Protein AF-A0A0B1SWL2-F1 (afdb_monomer_lite)

Foldseek 3Di:
DDVVVVVVVVVVVVPPPAAAEEEEQEQDDLQSLLVSQVVQQVSVVSVHRYAYEYEYLDPVRLVRNNHDRHDRYHYHYADPVSVVVVVCVCVLVVCLLVDDPDPVNQVVVLVSLQVSLVSSLCSQVPPPVNLVVLLVVQGQEYEYALSHCSSVVSCVSSVHPYYHYDYSFPDDPVSCVVVVHDPDPPDPDDDDPVLPPLLPPDPLVPPPCQEEEEQQTPVVLVVLVSSLHAYEHEHRDDCSVVNQVVCVVVVRYDYDYSVCVVPPVSVVVRVCCSVVPVPVPPDDDPPDD

Organism: Oesophagostomum dentatum (NCBI:txid61180)

InterPro domains:
  IPR002213 UDP-glucuronosyl/UDP-glucosyltransferase [PF00201] (29-166)
  IPR002213 UDP-glucuronosyl/UDP-glucosyltransferase [PF00201] (203-278)
  IPR002213 UDP-glucuronosyl/UDP-glucosyltransferase [cd03784] (19-282)
  IPR050271 UDP-glycosyltransferase [PTHR48043] (29-192)

pLDDT: mean 73.14, std 17.56, range [29.17, 98.38]

Radius of gyration: 22.85 Å; chains: 1; bounding box: 73×39×63 Å

Secondary structure (DSSP, 8-state):
--HHHHHHHHHHHH-----EEEEE--B-SHHHHHHHHHHHHHHHHTT-EEEEEEEBS-GGGTT----SS--EEEEEPPPTTHHHHHHHHHHHHHHHTTS---HHHHHHHHHHHHHHHHHHHHHHHT-HHHHHHHHHTT-SEEEEETT-THHHHHHHHHT-SEEEEE-SSS--HHHHTTTTPPPTTS-----GGGHHHHTTT-GGGSTT---EEE---HHHHHHHHHHT--EEE---STTHHHHHHHHHHTTSEEE--TTGGG-HHHHHHHHHHHHHS-TT---------

Sequence (289 aa):
MNGYSLLLVLVSLVLCNGYKFLVYSPIFGYSHTKFMGTLADALTEAGHDVTVLMPVVDIEEEHKTGLKLTKNIIKIPANPRILEFLKNRKNVLGKMWTMKPGPVGLVEIVKTMSDAFTSQCEVVINDDELMKRLREEKFDVGIAETFSVCGFGIFEVAKIPSSMAAFSGVHMDAISVAIVEPTYPSYDKIPEIFHLHLKKISALADPRVTAFITHGGLGSITELAYAGKPAVLIPLFGDQSRNGLMLARHGGAIVLSKHDLLDPAKLKHSLEEIFTDDRKERKDTTATF

Structure (mmCIF, N/CA/C/O backbone):
data_AF-A0A0B1SWL2-F1
#
_entry.id   AF-A0A0B1SWL2-F1
#
loop_
_atom_site.group_PDB
_atom_site.id
_atom_site.type_symbol
_atom_site.label_atom_id
_atom_site.label_alt_id
_atom_site.label_comp_id
_atom_site.label_asym_id
_atom_site.label_entity_id
_atom_site.label_seq_id
_atom_site.pdbx_PDB_ins_code
_atom_site.Cartn_x
_atom_site.Cartn_y
_atom_site.Cartn_z
_atom_site.occupancy
_atom_site.B_iso_or_equiv
_atom_site.auth_seq_id
_atom_site.auth_comp_id
_atom_site.auth_asym_id
_atom_site.auth_atom_id
_atom_site.pdbx_PDB_model_num
ATOM 1 N N . MET A 1 1 ? -52.345 0.022 2.417 1.00 54.31 1 MET A N 1
ATOM 2 C CA . MET A 1 1 ? -51.004 -0.414 2.866 1.00 54.31 1 MET A CA 1
ATOM 3 C C . MET A 1 1 ? -51.124 -0.856 4.312 1.00 54.31 1 MET A C 1
ATOM 5 O O . MET A 1 1 ? -51.432 -0.026 5.156 1.00 54.31 1 MET A O 1
ATOM 9 N N . ASN A 1 2 ? -50.996 -2.155 4.583 1.00 58.88 2 ASN A N 1
ATOM 10 C CA . ASN A 1 2 ? -51.184 -2.705 5.928 1.00 58.88 2 ASN A CA 1
ATOM 11 C C . ASN A 1 2 ? -50.009 -2.304 6.832 1.00 58.88 2 ASN A C 1
ATOM 13 O O . ASN A 1 2 ? -48.860 -2.349 6.393 1.00 58.88 2 ASN A O 1
ATOM 17 N N . GLY A 1 3 ? -50.285 -1.941 8.089 1.00 66.50 3 GLY A N 1
ATOM 18 C CA . GLY A 1 3 ? -49.277 -1.460 9.050 1.00 66.50 3 GLY A CA 1
ATOM 19 C C . GLY A 1 3 ? -48.092 -2.413 9.263 1.00 66.50 3 GLY A C 1
A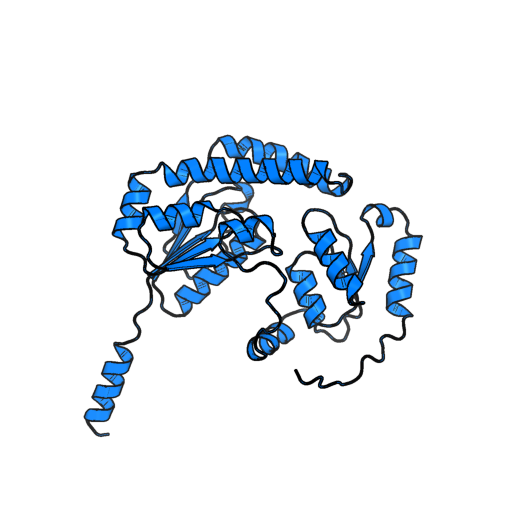TOM 20 O O . GLY A 1 3 ? -46.982 -1.960 9.517 1.00 66.50 3 GLY A O 1
ATOM 21 N N . TYR A 1 4 ? -48.290 -3.717 9.044 1.00 67.06 4 TYR A N 1
ATOM 22 C CA . TYR A 1 4 ? -47.227 -4.727 9.069 1.00 67.06 4 TYR A CA 1
ATOM 23 C C . TYR A 1 4 ? -46.181 -4.552 7.958 1.00 67.06 4 TYR A C 1
ATOM 25 O O . TYR A 1 4 ? -45.000 -4.779 8.202 1.00 67.06 4 TYR A O 1
ATOM 33 N N . SER A 1 5 ? -46.573 -4.092 6.763 1.00 66.75 5 SER A N 1
ATOM 34 C CA . SER A 1 5 ? -45.621 -3.794 5.682 1.00 66.75 5 SER A CA 1
ATOM 35 C C . SER A 1 5 ? -44.795 -2.543 5.975 1.00 66.75 5 SER A C 1
ATOM 37 O O . SER A 1 5 ? -43.627 -2.498 5.613 1.00 66.75 5 SER A O 1
ATOM 39 N N . LEU A 1 6 ? -45.368 -1.545 6.659 1.00 65.44 6 LEU A N 1
ATOM 40 C CA . LEU A 1 6 ? -44.631 -0.342 7.057 1.00 65.44 6 LEU A CA 1
ATOM 41 C C . LEU A 1 6 ? -43.628 -0.652 8.182 1.00 65.44 6 LEU A C 1
ATOM 43 O O . LEU A 1 6 ? -42.502 -0.165 8.152 1.00 65.44 6 LEU A O 1
ATOM 47 N N . LEU A 1 7 ? -44.014 -1.515 9.129 1.00 65.81 7 LEU A N 1
ATOM 48 C CA . LEU A 1 7 ? -43.152 -1.975 10.219 1.00 65.81 7 LEU A CA 1
ATOM 49 C C . LEU A 1 7 ? -41.990 -2.843 9.708 1.00 65.81 7 LEU A C 1
ATOM 51 O O . LEU A 1 7 ? -40.863 -2.648 10.142 1.00 65.81 7 LEU A O 1
ATOM 55 N N . LEU A 1 8 ? -42.231 -3.746 8.750 1.00 62.03 8 LEU A N 1
ATOM 56 C CA . LEU A 1 8 ? -41.174 -4.544 8.109 1.00 62.03 8 LEU A CA 1
ATOM 57 C C . LEU A 1 8 ? -40.173 -3.674 7.337 1.00 62.03 8 LEU A C 1
ATOM 59 O O . LEU A 1 8 ? -38.973 -3.911 7.435 1.00 62.03 8 LEU A O 1
ATOM 63 N N . VAL A 1 9 ? -40.645 -2.640 6.632 1.00 63.16 9 VAL A N 1
ATOM 64 C CA . VAL A 1 9 ? -39.774 -1.680 5.932 1.00 63.16 9 VAL A CA 1
ATOM 65 C C . VAL A 1 9 ? -38.948 -0.854 6.927 1.00 63.16 9 VAL A C 1
ATOM 67 O O . VAL A 1 9 ? -37.739 -0.718 6.752 1.00 63.16 9 VAL A O 1
ATOM 70 N N . LEU A 1 10 ? -39.556 -0.378 8.018 1.00 60.06 10 LEU A N 1
ATOM 71 C CA . LEU A 1 10 ? -38.851 0.332 9.093 1.00 60.06 10 LEU A CA 1
ATOM 72 C C . LEU A 1 10 ? -37.826 -0.558 9.816 1.00 60.06 10 LEU A C 1
ATOM 74 O O . LEU A 1 10 ? -36.726 -0.098 10.090 1.00 60.06 10 LEU A O 1
ATOM 78 N N . VAL A 1 11 ? -38.132 -1.835 10.063 1.00 59.97 11 VAL A N 1
ATOM 79 C CA . VAL A 1 11 ? -37.188 -2.799 10.660 1.00 59.97 11 VAL A CA 1
ATOM 80 C C . VAL A 1 11 ? -36.048 -3.137 9.692 1.00 59.97 11 VAL A C 1
ATOM 82 O O . VAL A 1 11 ? -34.904 -3.240 10.123 1.00 59.97 11 VAL A O 1
ATOM 85 N N . SER A 1 12 ? -36.312 -3.231 8.384 1.00 56.88 12 SER A N 1
ATOM 86 C CA . SER A 1 12 ? -35.254 -3.429 7.380 1.00 56.88 12 SER A CA 1
ATOM 87 C C . SER A 1 12 ? -34.335 -2.212 7.212 1.00 56.88 12 SER A C 1
ATOM 89 O O . SER A 1 12 ? -33.146 -2.387 6.972 1.00 56.88 12 SER A O 1
ATOM 91 N N . LEU A 1 13 ? -34.847 -0.992 7.417 1.00 54.47 13 LEU A N 1
ATOM 92 C CA . LEU A 1 13 ? -34.045 0.239 7.429 1.00 54.47 13 LEU A CA 1
ATOM 93 C C . LEU A 1 13 ? -33.156 0.358 8.681 1.00 54.47 13 LEU A C 1
ATOM 95 O O . LEU A 1 13 ? -32.150 1.058 8.646 1.00 54.47 13 LEU A O 1
ATOM 99 N N . VAL A 1 14 ? -33.497 -0.340 9.769 1.00 54.09 14 VAL A N 1
ATOM 100 C CA . VAL A 1 14 ? -32.732 -0.357 11.031 1.00 54.09 14 VAL A CA 1
ATOM 101 C C . VAL A 1 14 ? -31.607 -1.411 11.022 1.00 54.09 14 VAL A C 1
ATOM 103 O O . VAL A 1 14 ? -30.726 -1.370 11.874 1.00 54.09 14 VAL A O 1
ATOM 106 N N . LEU A 1 15 ? -31.576 -2.328 10.045 1.00 50.69 15 LEU A N 1
ATOM 107 C CA . LEU A 1 15 ? -30.601 -3.432 9.981 1.00 50.69 15 LEU A CA 1
ATOM 108 C C . LEU A 1 15 ? -29.380 -3.185 9.075 1.00 50.69 15 LEU A C 1
ATOM 110 O O . LEU A 1 15 ? -28.567 -4.094 8.907 1.00 50.69 15 LEU A O 1
ATOM 114 N N . CYS A 1 16 ? -29.181 -1.978 8.538 1.00 54.66 16 CYS A N 1
ATOM 115 C CA . CYS A 1 16 ? -27.909 -1.616 7.900 1.00 54.66 16 CYS A CA 1
ATOM 116 C C . CYS A 1 16 ? -26.839 -1.333 8.972 1.00 54.66 16 CYS A C 1
ATOM 118 O O . CYS A 1 16 ? -26.448 -0.191 9.193 1.00 54.66 16 CYS A O 1
ATOM 120 N N . ASN A 1 17 ? -26.380 -2.373 9.673 1.00 65.88 17 ASN A N 1
ATOM 121 C CA . ASN A 1 17 ? -25.216 -2.268 10.550 1.00 65.88 17 ASN A CA 1
ATOM 122 C C . ASN A 1 17 ? -23.957 -2.220 9.675 1.00 65.88 17 ASN A C 1
ATOM 124 O O . ASN A 1 17 ? -23.510 -3.241 9.150 1.00 65.88 17 ASN A O 1
ATOM 128 N N . GLY A 1 18 ? -23.408 -1.023 9.482 1.00 75.50 18 GLY A N 1
ATOM 129 C CA . GLY A 1 18 ? -22.105 -0.860 8.855 1.00 75.50 18 GLY A CA 1
ATOM 130 C C . GLY A 1 18 ? -21.014 -1.372 9.794 1.00 75.50 18 GLY A C 1
ATOM 131 O O . GLY A 1 18 ? -20.867 -0.855 10.895 1.00 75.50 18 GLY A O 1
ATOM 132 N N . TYR A 1 19 ? -20.245 -2.375 9.361 1.00 88.00 19 TYR A N 1
ATOM 133 C CA . TYR A 1 19 ? -19.012 -2.773 10.048 1.00 88.00 19 TYR A CA 1
ATOM 134 C C . TYR A 1 19 ? -18.050 -1.595 10.230 1.00 88.00 19 TYR A C 1
ATOM 136 O O . TYR A 1 19 ? -17.970 -0.709 9.372 1.00 88.00 19 TYR A O 1
ATOM 144 N N . LYS A 1 20 ? -17.283 -1.635 11.319 1.00 94.75 20 LYS A N 1
ATOM 145 C CA . LYS A 1 20 ? -16.224 -0.681 11.625 1.00 94.75 20 LYS A CA 1
ATOM 146 C C . LYS A 1 20 ? -14.864 -1.218 11.176 1.00 94.75 20 LYS A C 1
ATOM 148 O O . LYS A 1 20 ? -14.347 -2.181 11.745 1.00 94.75 20 LYS A O 1
ATOM 153 N N . PHE A 1 21 ? -14.273 -0.594 10.163 1.00 92.94 21 PHE A N 1
ATOM 154 C CA . PHE A 1 21 ? -13.018 -1.012 9.543 1.00 92.94 21 PHE A CA 1
ATOM 155 C C . PHE A 1 21 ? -11.818 -0.187 10.007 1.00 92.94 21 PHE A C 1
ATOM 157 O O . PHE A 1 21 ? -11.875 1.044 10.055 1.00 92.94 21 PHE A O 1
ATOM 164 N N . LEU A 1 22 ? -10.692 -0.868 10.227 1.00 97.56 22 LEU A N 1
ATOM 165 C CA . LEU A 1 22 ? -9.367 -0.254 10.274 1.00 97.56 22 LEU A CA 1
ATOM 166 C C . LEU A 1 22 ? -8.575 -0.648 9.024 1.00 97.56 22 LEU A C 1
ATOM 168 O O . LEU A 1 22 ? -8.178 -1.801 8.868 1.00 97.56 22 LEU A O 1
ATOM 172 N N . VAL A 1 23 ? -8.304 0.312 8.145 1.00 96.12 23 VAL A N 1
ATOM 173 C CA . VAL A 1 23 ? -7.487 0.105 6.943 1.00 96.12 23 VAL A CA 1
ATOM 174 C C . VAL A 1 23 ? -6.060 0.580 7.213 1.00 96.12 23 VAL A C 1
ATOM 176 O O . VAL A 1 23 ? -5.820 1.769 7.405 1.00 96.12 23 VAL A O 1
ATOM 179 N N . TYR A 1 24 ? -5.095 -0.335 7.214 1.00 95.62 24 TYR A N 1
ATOM 180 C CA . TYR A 1 24 ? -3.671 -0.023 7.297 1.00 95.62 24 TYR A CA 1
ATOM 181 C C . TYR A 1 24 ? -3.096 0.168 5.888 1.00 95.62 24 TYR A C 1
ATOM 183 O O . TYR A 1 24 ? -2.965 -0.785 5.118 1.00 95.62 24 TYR A O 1
ATOM 191 N N . SER A 1 25 ? -2.749 1.413 5.558 1.00 94.81 25 SER A N 1
ATOM 192 C CA . SER A 1 25 ? -2.279 1.825 4.232 1.00 94.81 25 SER A CA 1
ATOM 193 C C . SER A 1 25 ? -1.047 2.725 4.355 1.00 94.81 25 SER A C 1
ATOM 195 O O . SER A 1 25 ? -1.185 3.953 4.370 1.00 94.81 25 SER A O 1
ATOM 197 N N . PRO A 1 26 ? 0.168 2.155 4.425 1.00 93.31 26 PRO A N 1
ATOM 198 C CA . PRO A 1 26 ? 1.393 2.943 4.390 1.00 93.31 26 PRO A CA 1
ATOM 199 C C . PRO A 1 26 ? 1.450 3.810 3.128 1.00 93.31 26 PRO A C 1
ATOM 201 O O . PRO A 1 26 ? 1.073 3.368 2.044 1.00 93.31 26 PRO A O 1
ATOM 204 N N . ILE A 1 27 ? 1.940 5.042 3.254 1.00 91.94 27 ILE A N 1
ATOM 205 C CA . ILE A 1 27 ? 2.126 5.938 2.110 1.00 91.94 27 ILE A CA 1
ATOM 206 C C . ILE A 1 27 ? 3.483 5.629 1.486 1.00 91.94 27 ILE A C 1
ATOM 208 O O . ILE A 1 27 ? 4.515 6.082 1.982 1.00 91.94 27 ILE A O 1
ATOM 212 N N . PHE A 1 28 ? 3.472 4.839 0.414 1.00 86.62 28 PHE A N 1
ATOM 213 C CA . PHE A 1 28 ? 4.633 4.538 -0.422 1.00 86.62 28 PHE A CA 1
ATOM 214 C C . PHE A 1 28 ? 4.171 4.282 -1.853 1.00 86.62 28 PHE A C 1
ATOM 216 O O . PHE A 1 28 ? 3.378 3.383 -2.111 1.00 86.62 28 PHE A O 1
ATOM 223 N N . GLY A 1 29 ? 4.665 5.070 -2.806 1.00 81.69 29 GLY A N 1
ATOM 224 C CA . GLY A 1 29 ? 4.241 4.941 -4.198 1.00 81.69 29 GLY A CA 1
ATOM 225 C C . GLY A 1 29 ? 2.762 5.299 -4.417 1.00 81.69 29 GLY A C 1
ATOM 226 O O . GLY A 1 29 ? 1.836 4.806 -3.767 1.00 81.69 29 GLY A O 1
ATOM 227 N N . TYR A 1 30 ? 2.518 6.156 -5.403 1.00 79.81 30 TYR A N 1
ATOM 228 C CA . TYR A 1 30 ? 1.168 6.635 -5.681 1.00 79.81 30 TYR A CA 1
ATOM 229 C C . TYR A 1 30 ? 0.161 5.508 -5.968 1.00 79.81 30 TYR A C 1
ATOM 231 O O . TYR A 1 30 ? -0.986 5.580 -5.537 1.00 79.81 30 TYR A O 1
ATOM 239 N N . SER A 1 31 ? 0.575 4.458 -6.684 1.00 78.81 31 SER A N 1
ATOM 240 C CA . SER A 1 31 ? -0.301 3.350 -7.085 1.00 78.81 31 SER A CA 1
ATOM 241 C C . SER A 1 31 ? -0.835 2.545 -5.899 1.00 78.81 31 SER A C 1
ATOM 243 O O . SER A 1 31 ? -2.039 2.306 -5.841 1.00 78.81 31 SER A O 1
ATOM 245 N N . HIS A 1 32 ? 0.029 2.174 -4.950 1.00 83.94 32 HIS A N 1
ATOM 246 C CA . HIS A 1 32 ? -0.343 1.390 -3.765 1.00 83.94 32 HIS A CA 1
ATOM 247 C C . HIS A 1 32 ? -1.275 2.197 -2.861 1.00 83.94 32 HIS A C 1
ATOM 249 O O . HIS A 1 32 ? -2.370 1.757 -2.509 1.00 83.94 32 HIS A O 1
ATOM 255 N N . THR A 1 33 ? -0.888 3.448 -2.597 1.00 85.56 33 THR A N 1
ATOM 256 C CA . THR A 1 33 ? -1.676 4.367 -1.769 1.00 85.56 33 THR A CA 1
ATOM 257 C C . THR A 1 33 ? -3.042 4.658 -2.408 1.00 85.56 33 THR A C 1
ATOM 259 O O . THR A 1 33 ? -4.063 4.676 -1.726 1.00 85.56 33 THR A O 1
ATOM 262 N N . LYS A 1 34 ? -3.107 4.806 -3.739 1.00 84.56 34 LYS A N 1
ATOM 263 C CA . LYS A 1 34 ? -4.369 4.977 -4.475 1.00 84.56 34 LYS A CA 1
ATOM 264 C C . LYS A 1 34 ? -5.257 3.735 -4.433 1.00 84.56 34 LYS A C 1
ATOM 266 O O . LYS A 1 34 ? -6.471 3.889 -4.315 1.00 84.56 34 LYS A O 1
ATOM 271 N N . PHE A 1 35 ? -4.686 2.537 -4.553 1.00 83.62 35 PHE A N 1
ATOM 272 C CA . PHE A 1 35 ? -5.434 1.282 -4.473 1.00 83.62 35 PHE A CA 1
ATOM 273 C C . PHE A 1 35 ? -6.127 1.151 -3.114 1.00 83.62 35 PHE A C 1
ATOM 275 O O . PHE A 1 35 ? -7.353 1.049 -3.058 1.00 83.62 35 PHE A O 1
ATOM 282 N N . MET A 1 36 ? -5.360 1.272 -2.030 1.00 90.31 36 MET A N 1
ATOM 283 C CA . MET A 1 36 ? -5.890 1.189 -0.669 1.00 90.31 36 MET A CA 1
ATOM 284 C C . MET A 1 36 ? -6.860 2.332 -0.354 1.00 90.31 36 MET A C 1
ATOM 286 O O . MET A 1 36 ? -7.893 2.106 0.274 1.00 90.31 36 MET A O 1
ATOM 290 N N . GLY A 1 37 ? -6.581 3.544 -0.843 1.00 83.94 37 GLY A N 1
ATOM 291 C CA . GLY A 1 37 ? -7.489 4.679 -0.698 1.00 83.94 37 GLY A CA 1
ATOM 292 C C . GLY A 1 37 ? -8.832 4.468 -1.405 1.00 83.94 37 GLY A C 1
ATOM 293 O O . GLY A 1 37 ? -9.884 4.737 -0.835 1.00 83.94 37 GLY A O 1
ATOM 294 N N . THR A 1 38 ? -8.815 3.912 -2.619 1.00 81.38 38 THR A N 1
ATOM 295 C CA . THR A 1 38 ? -10.043 3.588 -3.367 1.00 81.38 38 THR A CA 1
ATOM 296 C C . THR A 1 38 ? -10.839 2.480 -2.674 1.00 81.38 38 THR A C 1
ATOM 298 O O . THR A 1 38 ? -12.063 2.553 -2.617 1.00 81.38 38 THR A O 1
ATOM 301 N N . LEU A 1 39 ? -10.154 1.479 -2.109 1.00 83.94 39 LEU A N 1
ATOM 302 C CA . LEU A 1 39 ? -10.775 0.416 -1.317 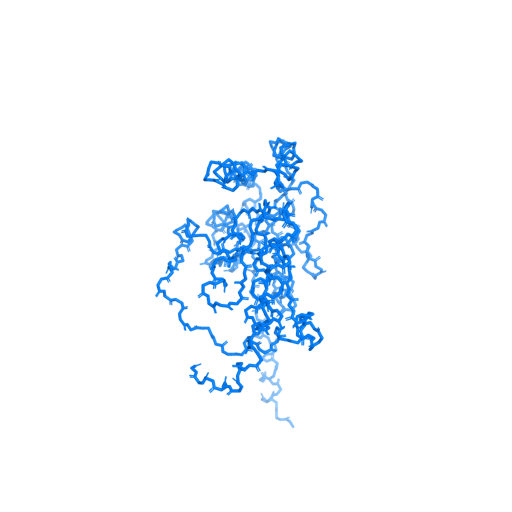1.00 83.94 39 LEU A CA 1
ATOM 303 C C . LEU A 1 39 ? -11.483 0.982 -0.078 1.00 83.94 39 LEU A C 1
ATOM 305 O O . LEU A 1 39 ? -12.645 0.664 0.162 1.00 83.94 39 LEU A O 1
ATOM 309 N N . ALA A 1 40 ? -10.811 1.848 0.683 1.00 87.12 40 ALA A N 1
ATOM 310 C CA . ALA A 1 40 ? -11.392 2.485 1.864 1.00 87.12 40 ALA A CA 1
ATOM 311 C C . ALA A 1 40 ? -12.598 3.377 1.513 1.00 87.12 40 ALA A C 1
ATOM 313 O O . ALA A 1 40 ? -13.614 3.357 2.210 1.00 87.12 40 ALA A O 1
ATOM 314 N N . ASP A 1 41 ? -12.519 4.116 0.404 1.00 81.56 41 ASP A N 1
ATOM 315 C CA . ASP A 1 41 ? -13.628 4.939 -0.077 1.00 81.56 41 ASP A CA 1
ATOM 316 C C . ASP A 1 41 ? -14.835 4.109 -0.512 1.00 81.56 41 ASP A C 1
ATOM 318 O O . ASP A 1 41 ? -15.956 4.505 -0.211 1.00 81.56 41 ASP A O 1
ATOM 322 N N . ALA A 1 42 ? -14.628 2.959 -1.158 1.00 77.56 42 ALA A N 1
ATOM 323 C CA . ALA A 1 42 ? -15.717 2.061 -1.535 1.00 77.56 42 ALA A CA 1
ATOM 324 C C . ALA A 1 42 ? -16.453 1.504 -0.302 1.00 77.56 42 ALA A C 1
ATOM 326 O O . ALA A 1 42 ? -17.679 1.418 -0.298 1.00 77.56 42 ALA A O 1
ATOM 327 N N . LEU A 1 43 ? -15.721 1.176 0.770 1.00 74.62 43 LEU A N 1
ATOM 328 C CA . LEU A 1 43 ? -16.321 0.767 2.046 1.00 74.62 43 LEU A CA 1
ATOM 329 C C . LEU A 1 43 ? -17.107 1.915 2.694 1.00 74.62 43 LEU A C 1
ATOM 331 O O . LEU A 1 43 ? -18.230 1.711 3.154 1.00 74.62 43 LEU A O 1
ATOM 335 N N . THR A 1 44 ? -16.550 3.127 2.683 1.00 84.12 44 THR A N 1
ATOM 336 C CA . THR A 1 44 ? -17.236 4.330 3.180 1.00 84.12 44 THR A CA 1
ATOM 337 C C . THR A 1 44 ? -18.516 4.610 2.387 1.00 84.12 44 THR A C 1
ATOM 339 O O . THR A 1 44 ? -19.561 4.880 2.973 1.00 84.12 44 THR A O 1
ATOM 342 N N . GLU A 1 45 ? -18.465 4.519 1.055 1.00 83.44 45 GLU A N 1
ATOM 343 C CA . GLU A 1 45 ? -19.616 4.706 0.162 1.00 83.44 45 GLU A CA 1
ATOM 344 C C . GLU A 1 45 ? -20.713 3.660 0.406 1.00 83.44 45 GLU A C 1
ATOM 346 O O . GLU A 1 45 ? -21.898 3.983 0.344 1.00 83.44 45 GLU A O 1
ATOM 351 N N . ALA A 1 46 ? -20.331 2.431 0.765 1.00 78.38 46 ALA A N 1
ATOM 352 C CA . ALA A 1 46 ? -21.251 1.365 1.156 1.00 78.38 46 ALA A CA 1
ATOM 353 C C . ALA A 1 46 ? -21.888 1.558 2.552 1.00 78.38 46 ALA A C 1
ATOM 355 O O . ALA A 1 46 ? -22.733 0.756 2.949 1.00 78.38 46 ALA A O 1
ATOM 356 N N . GLY A 1 47 ? -21.523 2.614 3.290 1.00 82.50 47 GLY A N 1
ATOM 357 C CA . GLY A 1 47 ? -22.101 2.951 4.595 1.00 82.50 47 GLY A CA 1
ATOM 358 C C . GLY A 1 47 ? -21.370 2.351 5.800 1.00 82.50 47 GLY A C 1
ATOM 359 O O . GLY A 1 47 ? -21.937 2.308 6.891 1.00 82.50 47 GLY A O 1
ATOM 360 N N . HIS A 1 48 ? -20.132 1.883 5.627 1.00 87.69 48 HIS A N 1
ATOM 361 C CA . HIS A 1 48 ? -19.291 1.401 6.724 1.00 87.69 48 HIS A CA 1
ATOM 362 C C . HIS A 1 48 ? -18.561 2.544 7.449 1.00 87.69 48 HIS A C 1
ATOM 364 O O . HIS A 1 48 ? -18.249 3.573 6.847 1.00 87.69 48 HIS A O 1
ATOM 370 N N . ASP A 1 49 ? -18.242 2.351 8.733 1.00 94.94 49 ASP A N 1
ATOM 371 C CA . ASP A 1 49 ? -17.376 3.271 9.483 1.00 94.94 49 ASP A CA 1
ATOM 372 C C . ASP A 1 49 ? -15.915 2.890 9.233 1.00 94.94 49 ASP A C 1
ATOM 374 O O . ASP A 1 49 ? -15.447 1.849 9.686 1.00 94.94 49 ASP A O 1
ATOM 378 N N . VAL A 1 50 ? -15.193 3.702 8.464 1.00 95.31 50 VAL A N 1
ATOM 379 C CA . VAL A 1 50 ? -13.841 3.374 8.001 1.00 95.31 50 VAL A CA 1
ATOM 380 C C . VAL A 1 50 ? -12.837 4.361 8.574 1.00 95.31 50 VAL A C 1
ATOM 382 O O . VAL A 1 50 ? -12.923 5.563 8.326 1.00 95.31 50 VAL A O 1
ATOM 385 N N . THR A 1 51 ? -11.835 3.846 9.287 1.00 98.38 51 THR A N 1
ATOM 386 C CA . THR A 1 51 ? -10.643 4.596 9.703 1.00 98.38 51 THR A CA 1
ATOM 387 C C . THR A 1 51 ? -9.423 4.107 8.932 1.00 98.38 51 THR A C 1
ATOM 389 O O . THR A 1 51 ? -9.178 2.905 8.855 1.00 98.38 51 THR A O 1
ATOM 392 N N . VAL A 1 52 ? -8.623 5.026 8.385 1.00 98.19 52 VAL A N 1
ATOM 393 C CA . VAL A 1 52 ? -7.405 4.691 7.630 1.00 98.19 52 VAL A CA 1
ATOM 394 C C . VAL A 1 52 ? -6.163 5.124 8.406 1.00 98.19 52 VAL A C 1
ATOM 396 O O . VAL A 1 52 ? -5.945 6.315 8.629 1.00 98.19 52 VAL A O 1
ATOM 399 N N . LEU A 1 53 ? -5.331 4.159 8.797 1.00 97.88 53 LEU A N 1
ATOM 400 C CA . LEU A 1 53 ? -4.029 4.375 9.425 1.00 97.88 53 LEU A CA 1
ATOM 401 C C . LEU A 1 53 ? -2.941 4.424 8.347 1.00 97.88 53 LEU A C 1
ATOM 403 O O . LEU A 1 53 ? -2.672 3.431 7.669 1.00 97.88 53 LEU A O 1
ATOM 407 N N . MET A 1 54 ? -2.316 5.590 8.196 1.00 97.19 54 MET A N 1
ATOM 408 C CA . MET A 1 54 ? -1.409 5.917 7.098 1.00 97.19 54 MET A CA 1
ATOM 409 C C . MET A 1 54 ? -0.028 6.352 7.602 1.00 97.19 54 MET A C 1
ATOM 411 O O . MET A 1 54 ? 0.235 7.551 7.740 1.00 97.19 54 MET A O 1
ATOM 415 N N . PRO A 1 55 ? 0.881 5.408 7.885 1.00 95.75 55 PRO A N 1
ATOM 416 C CA . PRO A 1 55 ? 2.268 5.751 8.159 1.00 95.75 55 PRO A CA 1
ATOM 417 C C . PRO A 1 55 ? 3.005 6.207 6.896 1.00 95.75 55 PRO A C 1
ATOM 419 O O . PRO A 1 55 ? 2.949 5.543 5.861 1.00 95.75 55 PRO A O 1
ATOM 422 N N . VAL A 1 56 ? 3.714 7.333 6.979 1.00 94.00 56 VAL A N 1
ATOM 423 C CA . VAL A 1 56 ? 4.470 7.896 5.853 1.00 94.00 56 VAL A CA 1
ATOM 424 C C . VAL A 1 56 ? 5.792 7.147 5.685 1.00 94.00 56 VAL A C 1
ATOM 426 O O . VAL A 1 56 ? 6.689 7.265 6.513 1.00 94.00 56 VAL A O 1
ATOM 429 N N . VAL A 1 57 ? 5.919 6.391 4.595 1.00 90.19 57 VAL A N 1
ATOM 430 C CA . VAL A 1 57 ? 7.165 5.704 4.198 1.00 90.19 57 VAL A CA 1
ATOM 431 C C . VAL A 1 57 ? 7.864 6.446 3.053 1.00 90.19 57 VAL A C 1
ATOM 433 O O . VAL A 1 57 ? 9.065 6.311 2.838 1.00 90.19 57 VAL A O 1
ATOM 436 N N . ASP A 1 58 ? 7.125 7.284 2.335 1.00 87.12 58 ASP A N 1
ATOM 437 C CA . ASP A 1 58 ? 7.619 8.120 1.256 1.00 87.12 58 ASP A CA 1
ATOM 438 C C . ASP A 1 58 ? 7.124 9.559 1.424 1.00 87.12 58 ASP A C 1
ATOM 440 O O . ASP A 1 58 ? 5.951 9.863 1.203 1.00 87.12 58 ASP A O 1
ATOM 444 N N . ILE A 1 59 ? 8.039 10.448 1.813 1.00 86.12 59 ILE A N 1
ATOM 445 C CA . ILE A 1 59 ? 7.735 11.857 2.098 1.00 86.12 59 ILE A CA 1
ATOM 446 C C . ILE A 1 59 ? 7.284 12.594 0.828 1.00 86.12 59 ILE A C 1
ATOM 448 O O . ILE A 1 59 ? 6.443 13.485 0.900 1.00 86.12 59 ILE A O 1
ATOM 452 N N . GLU A 1 60 ? 7.779 12.207 -0.354 1.00 83.75 60 GLU A N 1
ATOM 453 C CA . GLU A 1 60 ? 7.389 12.853 -1.619 1.00 83.75 60 GLU A CA 1
ATOM 454 C C . GLU A 1 60 ? 5.913 12.588 -1.971 1.00 83.75 60 GLU A C 1
ATOM 456 O O . GLU A 1 60 ? 5.283 13.366 -2.689 1.00 83.75 60 GLU A O 1
ATOM 461 N N . GLU A 1 61 ? 5.341 11.510 -1.434 1.00 84.44 61 GLU A N 1
ATOM 462 C CA . GLU A 1 61 ? 3.970 11.077 -1.694 1.00 84.44 61 GLU A CA 1
ATOM 463 C C . GLU A 1 61 ? 3.027 11.342 -0.507 1.00 84.44 61 GLU A C 1
ATOM 465 O O . GLU A 1 61 ? 1.849 10.996 -0.576 1.00 84.44 61 GLU A O 1
ATOM 470 N N . GLU A 1 62 ? 3.488 12.011 0.558 1.00 88.19 62 GLU A N 1
ATOM 471 C CA . GLU A 1 62 ? 2.742 12.225 1.811 1.00 88.19 62 GLU A CA 1
ATOM 472 C C . GLU A 1 62 ? 1.332 12.812 1.605 1.00 88.19 62 GLU A C 1
ATOM 474 O O . GLU A 1 62 ? 0.385 12.500 2.340 1.00 88.19 62 GLU A O 1
ATOM 479 N N . HIS A 1 63 ? 1.173 13.679 0.605 1.00 89.56 63 HIS A N 1
ATOM 480 C CA . HIS A 1 63 ? -0.095 14.345 0.301 1.00 89.56 63 HIS A CA 1
ATOM 481 C C . HIS A 1 63 ? -1.023 13.528 -0.608 1.00 89.56 63 HIS A C 1
ATOM 483 O O . HIS A 1 63 ? -2.176 13.907 -0.808 1.00 89.56 63 HIS A O 1
ATOM 489 N N . LYS A 1 64 ? -0.559 12.406 -1.160 1.00 88.12 64 LYS A N 1
ATOM 490 C CA . LYS A 1 64 ? -1.286 11.615 -2.157 1.00 88.12 64 LYS A CA 1
ATOM 491 C C . LYS A 1 64 ? -1.916 10.374 -1.527 1.00 88.12 64 LYS A C 1
ATOM 493 O O . LYS A 1 64 ? -1.565 9.245 -1.845 1.00 88.12 64 LYS A O 1
ATOM 498 N N . THR A 1 65 ? -2.896 10.595 -0.658 1.00 89.31 65 THR A N 1
ATOM 499 C CA . THR A 1 65 ? -3.534 9.525 0.128 1.00 89.31 65 THR A CA 1
ATOM 500 C C . THR A 1 65 ? -4.460 8.609 -0.672 1.00 89.31 65 THR A C 1
ATOM 502 O O . THR A 1 65 ? -4.838 7.554 -0.181 1.00 89.31 65 THR A O 1
ATOM 505 N N . GLY A 1 66 ? -4.887 9.015 -1.871 1.00 85.81 66 GLY A N 1
ATOM 506 C CA . GLY A 1 66 ? -5.865 8.265 -2.666 1.00 85.81 66 GLY A CA 1
ATOM 507 C C . GLY A 1 66 ? -7.312 8.351 -2.162 1.00 85.81 66 GLY A C 1
ATOM 508 O O . GLY A 1 66 ? -8.214 7.988 -2.909 1.00 85.81 66 GLY A O 1
ATOM 509 N N . LEU A 1 67 ? -7.526 8.872 -0.951 1.00 90.75 67 LEU A N 1
ATOM 510 C CA . LEU A 1 67 ? -8.827 9.014 -0.298 1.00 90.75 67 LEU A CA 1
ATOM 511 C C . LEU A 1 67 ? -9.559 10.272 -0.782 1.00 90.75 67 LEU A C 1
ATOM 513 O O . LEU A 1 67 ? -8.975 11.354 -0.883 1.00 90.75 67 LEU A O 1
ATOM 517 N N . LYS A 1 68 ? -10.858 10.142 -1.029 1.00 91.62 68 LYS A N 1
ATOM 518 C CA . LYS A 1 68 ? -11.785 11.212 -1.414 1.00 91.62 68 LYS A CA 1
ATOM 519 C C . LYS A 1 68 ? -12.962 11.285 -0.447 1.00 91.62 68 LYS A C 1
ATOM 521 O O . LYS A 1 68 ? -13.316 12.386 -0.010 1.00 91.62 68 LYS A O 1
ATOM 526 N N . LEU A 1 69 ? -13.549 10.140 -0.102 1.00 88.12 69 LEU A N 1
ATOM 527 C CA . LEU A 1 69 ? -14.754 10.042 0.724 1.00 88.12 69 LEU A CA 1
ATOM 528 C C . LEU A 1 69 ? -14.414 9.856 2.202 1.00 88.12 69 LEU A C 1
ATOM 530 O O . LEU A 1 69 ? -14.908 10.612 3.036 1.00 88.12 69 LEU A O 1
ATOM 534 N N . THR A 1 70 ? -13.519 8.924 2.512 1.00 93.44 70 THR A N 1
ATOM 535 C CA . THR A 1 70 ? -13.143 8.562 3.884 1.00 93.44 70 THR A CA 1
ATOM 536 C C . THR A 1 70 ? -12.443 9.727 4.587 1.00 93.44 70 THR A C 1
ATOM 538 O O . THR A 1 70 ? -11.434 10.240 4.095 1.00 93.44 70 THR A O 1
ATOM 541 N N . LYS A 1 71 ? -12.970 10.170 5.737 1.00 94.44 71 LYS A N 1
ATOM 542 C CA . LYS A 1 71 ? -12.444 11.340 6.475 1.00 94.44 71 LYS A CA 1
ATOM 543 C C . LYS A 1 71 ? -11.670 10.990 7.742 1.00 94.44 71 LYS A C 1
ATOM 545 O O . LYS A 1 71 ? -10.825 11.780 8.160 1.00 94.44 71 LYS A O 1
ATOM 550 N N . ASN A 1 72 ? -11.915 9.818 8.323 1.00 96.75 72 ASN A N 1
ATOM 551 C CA . ASN A 1 72 ? -11.224 9.369 9.527 1.00 96.75 72 ASN A CA 1
ATOM 552 C C . ASN A 1 72 ? -9.830 8.854 9.146 1.00 96.75 72 ASN A C 1
ATOM 554 O O . ASN A 1 72 ? -9.641 7.682 8.830 1.00 96.75 72 ASN A O 1
ATOM 558 N N . ILE A 1 73 ? -8.852 9.760 9.121 1.00 97.19 73 ILE A N 1
ATOM 559 C CA . ILE A 1 73 ? -7.477 9.472 8.703 1.00 97.19 73 ILE A CA 1
ATOM 560 C C . ILE A 1 73 ? -6.544 9.679 9.893 1.00 97.19 73 ILE A C 1
ATOM 562 O O . ILE A 1 73 ? -6.473 10.771 10.456 1.00 97.19 73 ILE A O 1
ATOM 566 N N . ILE A 1 74 ? -5.787 8.642 10.241 1.00 97.38 74 ILE A N 1
ATOM 567 C CA . ILE A 1 74 ? -4.704 8.702 11.221 1.00 97.38 74 ILE A CA 1
ATOM 568 C C . ILE A 1 74 ? -3.395 8.660 10.439 1.00 97.38 74 ILE A C 1
ATOM 570 O O . ILE A 1 74 ? -2.944 7.596 10.022 1.00 97.38 74 ILE A O 1
ATOM 574 N N . LYS A 1 75 ? -2.788 9.822 10.198 1.00 96.62 75 LYS A N 1
ATOM 575 C CA . LYS A 1 75 ? -1.498 9.905 9.504 1.00 96.62 75 LYS A CA 1
ATOM 576 C C . LYS A 1 75 ? -0.357 9.896 10.519 1.00 96.62 75 LYS A C 1
ATOM 578 O O . LYS A 1 75 ? -0.353 10.729 11.420 1.00 96.62 75 LYS A O 1
ATOM 583 N N . ILE A 1 76 ? 0.607 8.990 10.349 1.00 95.88 76 ILE A N 1
ATOM 584 C CA . ILE A 1 76 ? 1.804 8.913 11.201 1.00 95.88 76 ILE A CA 1
ATOM 585 C C . ILE A 1 76 ? 2.992 9.492 10.424 1.00 95.88 76 ILE A C 1
ATOM 587 O O . ILE A 1 76 ? 3.252 9.018 9.313 1.00 95.88 76 ILE A O 1
ATOM 591 N N . PRO A 1 77 ? 3.704 10.499 10.962 1.00 93.75 77 PRO A N 1
ATOM 592 C CA . PRO A 1 77 ? 4.825 11.128 10.272 1.00 93.75 77 PRO A CA 1
ATOM 593 C C . PRO A 1 77 ? 5.956 10.131 9.991 1.00 93.75 77 PRO A C 1
ATOM 595 O O . PRO A 1 77 ? 6.088 9.101 10.657 1.00 93.75 77 PRO A O 1
ATOM 598 N N . ALA A 1 78 ? 6.776 10.443 8.988 1.00 92.19 78 ALA A N 1
ATOM 599 C CA . ALA A 1 78 ? 7.889 9.588 8.597 1.00 92.19 78 ALA A CA 1
ATOM 600 C C . ALA A 1 78 ? 8.959 9.526 9.695 1.00 92.19 78 ALA A C 1
ATOM 602 O O . ALA A 1 78 ? 9.373 10.553 10.238 1.00 92.19 78 ALA A O 1
ATOM 603 N N . ASN A 1 79 ? 9.464 8.324 9.972 1.00 91.12 79 ASN A N 1
ATOM 604 C CA . ASN A 1 79 ? 10.645 8.123 10.798 1.00 91.12 79 ASN A CA 1
ATOM 605 C C . ASN A 1 79 ? 11.835 8.864 10.155 1.00 91.12 79 ASN A C 1
ATOM 607 O O . ASN A 1 79 ? 12.091 8.670 8.964 1.00 91.12 79 ASN A O 1
ATOM 611 N N . PRO A 1 80 ? 12.624 9.657 10.904 1.00 86.94 80 PRO A N 1
ATOM 612 C CA . PRO A 1 80 ? 13.828 10.302 10.378 1.00 86.94 80 PRO A CA 1
ATOM 613 C C . PRO A 1 80 ? 14.798 9.351 9.653 1.00 86.94 80 PRO A C 1
ATOM 615 O O . PRO A 1 80 ? 15.484 9.777 8.725 1.00 86.94 80 PRO A O 1
ATOM 618 N N . ARG A 1 81 ? 14.828 8.057 10.009 1.00 83.19 81 ARG A N 1
ATOM 619 C CA . ARG A 1 81 ? 15.628 7.020 9.325 1.00 83.19 81 ARG A CA 1
ATOM 620 C C . ARG A 1 81 ? 15.220 6.803 7.860 1.00 83.19 81 ARG A C 1
ATOM 622 O O . ARG A 1 81 ? 16.047 6.418 7.040 1.00 83.19 81 ARG A O 1
ATOM 629 N N . ILE A 1 82 ? 13.986 7.136 7.487 1.00 81.12 82 ILE A N 1
ATOM 630 C CA . ILE A 1 82 ? 13.469 7.030 6.112 1.00 81.12 82 ILE A CA 1
ATOM 631 C C . ILE A 1 82 ? 14.089 8.090 5.190 1.00 81.12 82 ILE A C 1
ATOM 633 O O . ILE A 1 82 ? 14.113 7.932 3.969 1.00 81.12 82 ILE A O 1
ATOM 637 N N . LEU A 1 83 ? 14.698 9.144 5.744 1.00 74.19 83 LEU A N 1
ATOM 638 C CA . LEU A 1 83 ? 15.462 10.112 4.953 1.00 74.19 83 LEU A CA 1
ATOM 639 C C . LEU A 1 83 ? 16.651 9.457 4.231 1.00 74.19 83 LEU A C 1
ATOM 641 O O . LEU A 1 83 ? 17.020 9.903 3.143 1.00 74.19 83 LEU A O 1
ATOM 645 N N . GLU A 1 84 ? 17.234 8.389 4.786 1.00 69.06 84 GLU A N 1
ATOM 646 C CA . GLU A 1 84 ? 18.279 7.613 4.106 1.00 69.06 84 GLU A CA 1
ATOM 647 C C . GLU A 1 84 ? 17.717 6.821 2.925 1.00 69.06 84 GLU A C 1
ATOM 649 O O . GLU A 1 84 ? 18.304 6.839 1.839 1.00 69.06 84 GLU A O 1
ATOM 654 N N . PHE A 1 85 ? 16.532 6.222 3.092 1.00 68.25 85 PHE A N 1
ATOM 655 C CA . PHE A 1 85 ? 15.797 5.584 2.001 1.00 68.25 85 PHE A CA 1
ATOM 656 C C . PHE A 1 85 ? 15.535 6.572 0.860 1.00 68.25 85 PHE A C 1
ATOM 658 O O . PHE A 1 85 ? 15.800 6.248 -0.292 1.00 68.25 85 PHE A O 1
ATOM 665 N N . LEU A 1 86 ? 15.103 7.802 1.151 1.00 66.25 86 LEU A N 1
ATOM 666 C CA . LEU A 1 86 ? 14.811 8.816 0.129 1.00 66.25 86 LEU A CA 1
ATOM 667 C C . LEU A 1 86 ? 16.060 9.354 -0.581 1.00 66.25 86 LEU A C 1
ATOM 669 O O . LEU A 1 86 ? 16.043 9.549 -1.800 1.00 66.25 86 LEU A O 1
ATOM 673 N N . LYS A 1 87 ? 17.171 9.545 0.144 1.00 65.44 87 LYS A N 1
ATOM 674 C CA . LYS A 1 87 ? 18.475 9.869 -0.466 1.00 65.44 87 LYS A CA 1
ATOM 675 C C . LYS A 1 87 ? 18.909 8.765 -1.427 1.00 65.44 87 LYS A C 1
ATOM 677 O O . LYS A 1 87 ? 19.355 9.048 -2.542 1.00 65.44 87 LYS A O 1
ATOM 682 N N . ASN A 1 88 ? 18.708 7.512 -1.027 1.00 60.16 88 ASN A N 1
ATOM 683 C CA . ASN A 1 88 ? 18.970 6.362 -1.877 1.00 60.16 88 ASN A CA 1
ATOM 684 C C . ASN A 1 88 ? 17.922 6.192 -2.975 1.00 60.16 88 ASN A C 1
ATOM 686 O O . ASN A 1 88 ? 18.281 5.717 -4.040 1.00 60.16 88 ASN A O 1
ATOM 690 N N . ARG A 1 89 ? 16.678 6.650 -2.811 1.00 60.56 89 ARG A N 1
ATOM 691 C CA . ARG A 1 89 ? 15.614 6.538 -3.814 1.00 60.56 89 ARG A CA 1
ATOM 692 C C . ARG A 1 89 ? 15.980 7.238 -5.109 1.00 60.56 89 ARG A C 1
ATOM 694 O O . ARG A 1 89 ? 15.849 6.628 -6.161 1.00 60.56 89 AR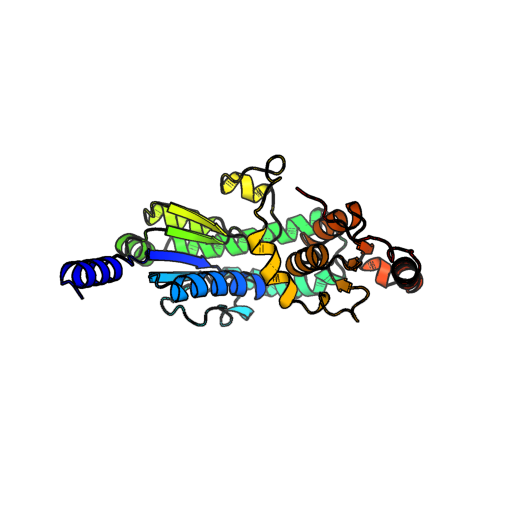G A O 1
ATOM 701 N N . LYS A 1 90 ? 16.498 8.470 -5.060 1.00 57.25 90 LYS A N 1
ATOM 702 C CA . LYS A 1 90 ? 16.970 9.170 -6.273 1.00 57.25 90 LYS A CA 1
ATOM 703 C C . LYS A 1 90 ? 18.115 8.417 -6.949 1.00 57.25 90 LYS A C 1
ATOM 705 O O . LYS A 1 90 ? 18.135 8.300 -8.172 1.00 57.25 90 LYS A O 1
ATOM 710 N N . ASN A 1 91 ? 19.011 7.830 -6.157 1.00 56.88 91 ASN A N 1
ATOM 711 C CA . ASN A 1 91 ? 20.071 6.966 -6.667 1.00 56.88 91 ASN A CA 1
ATOM 712 C C . ASN A 1 91 ? 19.536 5.632 -7.219 1.00 56.88 91 ASN A C 1
ATOM 714 O O . ASN A 1 91 ? 20.070 5.148 -8.206 1.00 56.88 91 ASN A O 1
ATOM 718 N N . VAL A 1 92 ? 18.492 5.041 -6.635 1.00 57.34 92 VAL A N 1
ATOM 719 C CA . VAL A 1 92 ? 17.917 3.738 -7.009 1.00 57.34 92 VAL A CA 1
ATOM 720 C C . VAL A 1 92 ? 16.994 3.871 -8.220 1.00 57.34 92 VAL A C 1
ATOM 722 O O . VAL A 1 92 ? 17.180 3.134 -9.180 1.00 57.34 92 VAL A O 1
ATOM 725 N N . LEU A 1 93 ? 16.072 4.844 -8.246 1.00 56.25 93 LEU A N 1
ATOM 726 C CA . LEU A 1 93 ? 15.253 5.178 -9.422 1.00 56.25 93 LEU A CA 1
ATOM 727 C C . LEU A 1 93 ? 16.132 5.666 -10.581 1.00 56.25 93 LEU A C 1
ATOM 729 O O . LEU A 1 93 ? 15.930 5.251 -11.717 1.00 56.25 93 LEU A O 1
ATOM 733 N N . GLY A 1 94 ? 17.150 6.489 -10.302 1.00 58.12 94 GLY A N 1
ATOM 734 C CA . GLY A 1 94 ? 18.108 6.946 -11.314 1.00 58.12 94 GLY A CA 1
ATOM 735 C C . GLY A 1 94 ? 18.970 5.813 -11.883 1.00 58.12 94 GLY A C 1
ATOM 736 O O . GLY A 1 94 ? 19.275 5.801 -13.074 1.00 58.12 94 GLY A O 1
ATOM 737 N N . LYS A 1 95 ? 19.320 4.815 -11.061 1.00 57.31 95 LYS A N 1
ATOM 738 C CA . LYS A 1 95 ? 20.040 3.606 -11.496 1.00 57.31 95 LYS A CA 1
ATOM 739 C C . LYS A 1 95 ? 19.120 2.521 -12.040 1.00 57.31 95 LYS A C 1
ATOM 741 O O . LYS A 1 95 ? 19.609 1.572 -12.635 1.00 57.31 95 LYS A O 1
ATOM 746 N N . MET A 1 96 ? 17.805 2.636 -11.898 1.00 57.88 96 MET A N 1
ATOM 747 C CA . MET A 1 96 ? 16.847 1.618 -12.331 1.00 57.88 96 MET A CA 1
ATOM 748 C C . MET A 1 96 ? 16.951 1.330 -13.830 1.00 57.88 96 MET A C 1
ATOM 750 O O . MET A 1 96 ? 16.854 0.181 -14.250 1.00 57.88 96 MET A O 1
ATOM 754 N N . TRP A 1 97 ? 17.243 2.346 -14.643 1.00 54.50 97 TRP A N 1
ATOM 755 C CA . TRP A 1 97 ? 17.468 2.178 -16.079 1.00 54.50 97 TRP A CA 1
ATOM 756 C C . TRP A 1 97 ? 18.793 1.465 -16.402 1.00 54.50 97 TRP A C 1
ATOM 758 O O . TRP A 1 97 ? 18.869 0.690 -17.350 1.00 54.50 97 TRP A O 1
ATOM 768 N N . THR A 1 98 ? 19.827 1.646 -15.579 1.00 58.97 98 THR A N 1
ATOM 769 C CA . THR A 1 98 ? 21.188 1.131 -15.822 1.00 58.97 98 THR A CA 1
ATOM 770 C C . THR A 1 98 ? 21.526 -0.140 -15.036 1.00 58.97 98 THR A C 1
ATOM 772 O O . THR A 1 98 ? 22.492 -0.829 -15.361 1.00 58.97 98 THR A O 1
ATOM 775 N N . MET A 1 99 ? 20.724 -0.492 -14.029 1.00 59.25 99 MET A N 1
ATOM 776 C CA . MET A 1 99 ? 20.923 -1.650 -13.159 1.00 59.25 99 MET A CA 1
ATOM 777 C C . MET A 1 99 ? 20.709 -2.942 -13.945 1.00 59.25 99 MET A C 1
ATOM 779 O O . MET A 1 99 ? 19.631 -3.164 -14.488 1.00 59.25 99 MET A O 1
ATOM 783 N N . LYS A 1 100 ? 21.710 -3.818 -14.016 1.00 54.88 100 LYS A N 1
ATOM 784 C CA . LYS A 1 100 ? 21.533 -5.116 -14.677 1.00 54.88 100 LYS A CA 1
ATOM 785 C C . LYS A 1 100 ? 20.466 -5.923 -13.920 1.00 54.88 100 LYS A C 1
ATOM 787 O O . LYS A 1 100 ? 20.600 -6.052 -12.702 1.00 54.88 100 LYS A O 1
ATOM 792 N N . PRO A 1 101 ? 19.426 -6.453 -14.590 1.00 51.53 101 PRO A N 1
ATOM 793 C CA . PRO A 1 101 ? 18.470 -7.340 -13.941 1.00 51.53 101 PRO A CA 1
ATOM 794 C C . PRO A 1 101 ? 19.232 -8.577 -13.455 1.00 51.53 101 PRO A C 1
ATOM 796 O O . PRO A 1 101 ? 19.761 -9.351 -14.249 1.00 51.53 101 PRO A O 1
ATOM 799 N N . GLY A 1 102 ? 19.373 -8.705 -12.140 1.00 56.12 102 GLY A N 1
ATOM 800 C CA . GLY A 1 102 ? 20.146 -9.764 -11.511 1.00 56.12 102 GLY A CA 1
ATOM 801 C C . GLY A 1 102 ? 19.767 -9.917 -10.036 1.00 56.12 102 GLY A C 1
ATOM 802 O O . GLY A 1 102 ? 19.336 -8.936 -9.422 1.00 56.12 102 GLY A O 1
ATOM 803 N N . PRO A 1 103 ? 19.932 -11.116 -9.447 1.00 57.97 103 PRO A N 1
ATOM 804 C CA . PRO A 1 103 ? 19.453 -11.415 -8.095 1.00 57.97 103 PRO A CA 1
ATOM 805 C C . PRO A 1 103 ? 19.992 -10.456 -7.027 1.00 57.97 103 PRO A C 1
ATOM 807 O O . PRO A 1 103 ? 19.261 -10.062 -6.128 1.00 57.97 103 PRO A O 1
ATOM 810 N N . VAL A 1 104 ? 21.249 -10.019 -7.157 1.00 64.62 104 VAL A N 1
ATOM 811 C CA . VAL A 1 104 ? 21.918 -9.140 -6.182 1.00 64.62 104 VAL A CA 1
ATOM 812 C C . VAL A 1 104 ? 21.281 -7.748 -6.121 1.00 64.62 104 VAL A C 1
ATOM 814 O O . VAL A 1 104 ? 20.997 -7.258 -5.032 1.00 64.62 104 VAL A O 1
ATOM 817 N N . GLY A 1 105 ? 21.001 -7.132 -7.275 1.00 64.12 105 GLY A N 1
ATOM 818 C CA . GLY A 1 105 ? 20.357 -5.813 -7.319 1.00 64.12 105 GLY A CA 1
ATOM 819 C C . GLY A 1 105 ? 18.925 -5.848 -6.782 1.00 64.12 105 GLY A C 1
ATOM 820 O O . GLY A 1 105 ? 18.483 -4.911 -6.123 1.00 64.12 105 GLY A O 1
ATOM 821 N N . LEU A 1 106 ? 18.217 -6.963 -6.996 1.00 64.81 106 LEU A N 1
ATOM 822 C CA . LEU A 1 106 ? 16.887 -7.176 -6.429 1.00 64.81 106 LEU A CA 1
ATOM 823 C C . LEU A 1 106 ? 16.938 -7.335 -4.902 1.00 64.81 106 LEU A C 1
ATOM 825 O O . LEU A 1 106 ? 16.128 -6.729 -4.207 1.00 64.81 106 LEU A O 1
ATOM 829 N N . VAL A 1 107 ? 17.905 -8.093 -4.374 1.00 68.19 107 VAL A N 1
ATOM 830 C CA . VAL A 1 107 ? 18.095 -8.278 -2.923 1.00 68.19 107 VAL A CA 1
ATOM 831 C C . VAL A 1 107 ? 18.397 -6.952 -2.222 1.00 68.19 107 VAL A C 1
ATOM 833 O O . VAL A 1 107 ? 17.840 -6.689 -1.159 1.00 68.19 107 VAL A O 1
ATOM 836 N N . GLU A 1 108 ? 19.228 -6.092 -2.814 1.00 68.75 108 GLU A N 1
ATOM 837 C CA . GLU A 1 108 ? 19.557 -4.780 -2.240 1.00 68.75 108 GLU A CA 1
ATOM 838 C C . GLU A 1 108 ? 18.330 -3.855 -2.166 1.00 68.75 108 GLU A C 1
ATOM 840 O O . GLU A 1 108 ? 18.109 -3.193 -1.148 1.00 68.75 108 GLU A O 1
ATOM 845 N N . ILE A 1 109 ? 17.484 -3.862 -3.204 1.00 71.62 109 ILE A N 1
ATOM 846 C CA . ILE A 1 109 ? 16.220 -3.112 -3.226 1.00 71.62 109 ILE A CA 1
ATOM 847 C C . ILE A 1 109 ? 15.248 -3.656 -2.175 1.00 71.62 109 ILE A C 1
ATOM 849 O O . ILE A 1 109 ? 14.692 -2.876 -1.403 1.00 71.62 109 ILE A O 1
ATOM 853 N N . VAL A 1 110 ? 15.070 -4.980 -2.110 1.00 72.50 110 VAL A N 1
ATOM 854 C CA . VAL A 1 110 ? 14.175 -5.631 -1.140 1.00 72.50 110 VAL A CA 1
ATOM 855 C C . VAL A 1 110 ? 14.612 -5.327 0.289 1.00 72.50 110 VAL A C 1
ATOM 857 O O . VAL A 1 110 ? 13.780 -4.931 1.100 1.00 72.50 110 VAL A O 1
ATOM 860 N N . LYS A 1 111 ? 15.911 -5.438 0.590 1.00 76.25 111 LYS A N 1
ATOM 861 C CA . LYS A 1 111 ? 16.457 -5.107 1.912 1.00 76.25 111 LYS A CA 1
ATOM 862 C C . LYS A 1 111 ? 16.178 -3.649 2.277 1.00 76.25 111 LYS A C 1
ATOM 864 O O . LYS A 1 111 ? 15.622 -3.376 3.331 1.00 76.25 111 LYS A O 1
ATOM 869 N N . THR A 1 112 ? 16.487 -2.731 1.366 1.00 76.56 112 THR A N 1
ATOM 870 C CA . THR A 1 112 ? 16.287 -1.290 1.570 1.00 76.56 112 THR A CA 1
ATOM 871 C C . THR A 1 112 ? 14.814 -0.937 1.812 1.00 76.56 112 THR A C 1
ATOM 873 O O . THR A 1 112 ? 14.507 -0.127 2.685 1.00 76.56 112 THR A O 1
ATOM 876 N N . MET A 1 113 ? 13.887 -1.557 1.073 1.00 78.75 113 MET A N 1
ATOM 877 C CA . MET A 1 113 ? 12.449 -1.391 1.307 1.00 78.75 113 MET A CA 1
ATOM 878 C C . MET A 1 113 ? 12.019 -1.995 2.647 1.00 78.75 113 MET A C 1
ATOM 880 O O . MET A 1 113 ? 11.287 -1.352 3.394 1.00 78.75 113 MET A O 1
ATOM 884 N N . SER A 1 114 ? 12.498 -3.197 2.977 1.00 80.38 114 SER A N 1
ATOM 885 C CA . SER A 1 114 ? 12.184 -3.868 4.240 1.00 80.38 114 SER A CA 1
ATOM 886 C C . SER A 1 114 ? 12.649 -3.057 5.451 1.00 80.38 114 SER A C 1
ATOM 888 O O . SER A 1 114 ? 11.906 -2.946 6.424 1.00 80.38 114 SER A O 1
ATOM 890 N N . ASP A 1 115 ? 13.833 -2.445 5.386 1.00 83.25 115 ASP A N 1
ATOM 891 C CA . ASP A 1 115 ? 14.366 -1.583 6.446 1.00 83.25 115 ASP A CA 1
ATOM 892 C C . ASP A 1 115 ? 13.515 -0.307 6.602 1.00 83.25 115 ASP A C 1
ATOM 894 O O . ASP A 1 115 ? 13.209 0.117 7.723 1.00 83.25 115 ASP A O 1
ATOM 898 N N . ALA A 1 116 ? 13.050 0.281 5.491 1.00 85.44 116 ALA A N 1
ATOM 899 C CA . ALA A 1 116 ? 12.155 1.439 5.513 1.00 85.44 116 ALA A CA 1
ATOM 900 C C . ALA A 1 116 ? 10.795 1.109 6.157 1.00 85.44 116 ALA A C 1
ATOM 902 O O . ALA A 1 116 ? 10.342 1.829 7.046 1.00 85.44 116 ALA A O 1
ATOM 903 N N . PHE A 1 117 ? 10.166 -0.006 5.772 1.00 88.06 117 PHE A N 1
ATOM 904 C CA . PHE A 1 117 ? 8.902 -0.437 6.377 1.00 88.06 117 PHE A CA 1
ATOM 905 C C . PHE A 1 117 ? 9.057 -0.837 7.845 1.00 88.06 117 PHE A C 1
ATOM 907 O O . PHE A 1 117 ? 8.214 -0.464 8.659 1.00 88.06 117 PHE A O 1
ATOM 914 N N . THR A 1 118 ? 10.130 -1.550 8.198 1.00 87.50 118 THR A N 1
ATOM 915 C CA . THR A 1 118 ? 10.404 -1.964 9.584 1.00 87.50 118 THR A CA 1
ATOM 916 C C . THR A 1 118 ? 10.601 -0.749 10.480 1.00 87.50 118 THR A C 1
ATOM 918 O O . THR A 1 118 ? 9.912 -0.613 11.485 1.00 87.50 118 THR A O 1
ATOM 921 N N . SER A 1 119 ? 11.473 0.182 10.085 1.00 90.25 119 SER A N 1
ATOM 922 C CA . SER A 1 119 ? 11.733 1.391 10.875 1.00 90.25 119 SER A CA 1
ATOM 923 C C . SER A 1 119 ? 10.502 2.289 11.013 1.00 90.25 119 SER A C 1
ATOM 925 O O . SER A 1 119 ? 10.317 2.914 12.058 1.00 90.25 119 SER A O 1
ATOM 927 N N . GLN A 1 120 ? 9.629 2.344 10.002 1.00 92.56 120 GLN A N 1
ATOM 928 C CA . GLN A 1 120 ? 8.353 3.042 10.137 1.00 92.56 120 GLN A CA 1
ATOM 929 C C . GLN A 1 120 ? 7.390 2.293 11.065 1.00 92.56 120 GLN A C 1
ATOM 931 O O . GLN A 1 120 ? 6.704 2.921 11.868 1.00 92.56 120 GLN A O 1
ATOM 936 N N . CYS A 1 121 ? 7.338 0.964 10.979 1.00 91.62 121 CYS A N 1
ATOM 937 C CA . CYS A 1 121 ? 6.500 0.146 11.851 1.00 91.62 121 CYS A CA 1
ATOM 938 C C . CYS A 1 121 ? 6.889 0.295 13.325 1.00 91.62 121 CYS A C 1
ATOM 940 O O . CYS A 1 121 ? 6.003 0.414 14.165 1.00 91.62 121 CYS A O 1
ATOM 942 N N . GLU A 1 122 ? 8.189 0.366 13.633 1.00 91.31 122 GLU A N 1
ATOM 943 C CA . GLU A 1 122 ? 8.693 0.623 14.988 1.00 91.31 122 GLU A CA 1
ATOM 944 C C . GLU A 1 122 ? 8.110 1.910 15.584 1.00 91.31 122 GLU A C 1
ATOM 946 O O . GLU A 1 122 ? 7.795 1.937 16.768 1.00 91.31 122 GLU A O 1
ATOM 951 N N . VAL A 1 123 ? 7.923 2.965 14.785 1.00 93.19 123 VAL A N 1
ATOM 952 C CA . VAL A 1 123 ? 7.297 4.210 15.263 1.00 93.19 123 VAL A CA 1
ATOM 953 C C . VAL A 1 123 ? 5.822 3.994 15.584 1.00 93.19 123 VAL A C 1
ATOM 955 O O . VAL A 1 123 ? 5.340 4.497 16.589 1.00 93.19 123 VAL A O 1
ATOM 958 N N . VAL A 1 124 ? 5.108 3.238 14.746 1.00 93.38 124 VAL A N 1
ATOM 959 C CA . VAL A 1 124 ? 3.669 3.001 14.924 1.00 93.38 124 VAL A CA 1
ATOM 960 C C . VAL A 1 124 ? 3.402 2.094 16.125 1.00 93.38 124 VAL A C 1
ATOM 962 O O . VAL A 1 124 ? 2.557 2.415 16.949 1.00 93.38 124 VAL A O 1
ATOM 965 N N . ILE A 1 125 ? 4.096 0.958 16.226 1.00 90.31 125 ILE A N 1
ATOM 966 C CA . ILE A 1 125 ? 3.789 -0.075 17.226 1.00 90.31 125 ILE A CA 1
ATOM 967 C C . ILE A 1 125 ? 4.235 0.304 18.642 1.00 90.31 125 ILE A C 1
ATOM 969 O O . ILE A 1 125 ? 3.647 -0.180 19.603 1.00 90.31 125 ILE A O 1
ATOM 973 N N . ASN A 1 126 ? 5.246 1.171 18.766 1.00 90.88 126 ASN A N 1
ATOM 974 C CA . ASN A 1 126 ? 5.730 1.674 20.054 1.00 90.88 126 ASN A CA 1
ATOM 975 C C . ASN A 1 126 ? 4.998 2.950 20.517 1.00 90.88 126 ASN A C 1
ATOM 977 O O . ASN A 1 126 ? 5.376 3.534 21.531 1.00 90.88 126 ASN A O 1
ATOM 981 N N . ASP A 1 127 ? 3.979 3.407 19.786 1.00 95.00 127 ASP A N 1
ATOM 982 C CA . ASP A 1 127 ? 3.100 4.490 20.226 1.00 95.00 127 ASP A CA 1
ATOM 983 C C . ASP A 1 127 ? 1.968 3.912 21.095 1.00 95.00 127 ASP A C 1
ATOM 985 O O . ASP A 1 127 ? 0.923 3.473 20.603 1.00 95.00 127 ASP A O 1
ATOM 989 N N . ASP A 1 128 ? 2.200 3.879 22.410 1.00 94.62 128 ASP A N 1
ATOM 990 C CA . ASP A 1 128 ? 1.262 3.321 23.392 1.00 94.62 128 ASP A CA 1
ATOM 991 C C . ASP A 1 128 ? -0.100 4.036 23.389 1.00 94.62 128 ASP A C 1
ATOM 993 O O . ASP A 1 128 ? -1.140 3.400 23.593 1.00 94.62 128 ASP A O 1
ATOM 997 N N . GLU A 1 129 ? -0.119 5.351 23.147 1.00 96.62 129 GLU A N 1
ATOM 998 C CA . GLU A 1 129 ? -1.351 6.142 23.105 1.00 96.62 129 GLU A CA 1
ATOM 999 C C . GLU A 1 129 ? -2.177 5.778 21.869 1.00 96.62 129 GLU A C 1
ATOM 1001 O O . GLU A 1 129 ? -3.383 5.524 21.974 1.00 96.62 129 GLU A O 1
ATOM 1006 N N . LEU A 1 130 ? -1.523 5.658 20.712 1.00 96.50 130 LEU A N 1
ATOM 1007 C CA . LEU A 1 130 ? -2.154 5.188 19.486 1.00 96.50 130 LEU A CA 1
ATOM 1008 C C . LEU A 1 130 ? -2.676 3.757 19.640 1.00 96.50 130 LEU A C 1
ATOM 1010 O O . LEU A 1 130 ? -3.832 3.499 19.304 1.00 96.50 130 LEU A O 1
ATOM 1014 N N . MET A 1 131 ? -1.872 2.827 20.160 1.00 94.38 131 MET A N 1
ATOM 1015 C CA . MET A 1 131 ? -2.292 1.431 20.336 1.00 94.38 131 MET A CA 1
ATOM 1016 C C . MET A 1 131 ? -3.474 1.310 21.300 1.00 94.38 131 MET A C 1
ATOM 1018 O O . MET A 1 131 ? -4.410 0.544 21.046 1.00 94.38 131 MET A O 1
ATOM 1022 N N . LYS A 1 132 ? -3.478 2.102 22.378 1.00 95.31 132 LYS A N 1
ATOM 1023 C CA . LYS A 1 132 ? -4.613 2.193 23.298 1.00 95.31 132 LYS A CA 1
ATOM 1024 C C . LYS A 1 132 ? -5.859 2.712 22.584 1.00 95.31 132 LYS A C 1
ATOM 1026 O O . LYS A 1 132 ? -6.902 2.064 22.664 1.00 95.31 132 LYS A O 1
ATOM 1031 N N . ARG A 1 133 ? -5.743 3.816 21.840 1.00 96.12 133 ARG A N 1
ATOM 1032 C CA . ARG A 1 133 ? -6.849 4.382 21.058 1.00 96.12 133 ARG A CA 1
ATOM 1033 C C . ARG A 1 133 ? -7.420 3.356 20.081 1.00 96.12 133 ARG A C 1
ATOM 1035 O O . ARG A 1 133 ? -8.622 3.127 20.084 1.00 96.12 133 ARG A O 1
ATOM 1042 N N . LEU A 1 134 ? -6.578 2.693 19.286 1.00 95.94 134 LEU A N 1
ATOM 1043 C CA . LEU A 1 134 ? -7.023 1.698 18.301 1.00 95.94 134 LEU A CA 1
ATOM 1044 C C . LEU A 1 134 ? -7.760 0.515 18.947 1.00 95.94 134 LEU A C 1
ATOM 1046 O O . LEU A 1 134 ? -8.712 0.000 18.365 1.00 95.94 134 LEU A O 1
ATOM 1050 N N . ARG A 1 135 ? -7.357 0.103 20.155 1.00 94.44 135 ARG A N 1
ATOM 1051 C CA . ARG A 1 135 ? -8.048 -0.941 20.927 1.00 94.44 135 ARG A CA 1
ATOM 1052 C C . ARG A 1 135 ? -9.406 -0.471 21.457 1.00 94.44 135 ARG A C 1
ATOM 1054 O O . ARG A 1 135 ? -10.368 -1.237 21.456 1.00 94.44 135 ARG A O 1
ATOM 1061 N N . GLU A 1 136 ? -9.494 0.771 21.924 1.00 96.69 136 GLU A N 1
ATOM 1062 C CA . GLU A 1 136 ? -10.729 1.355 22.470 1.00 96.69 136 GLU A CA 1
ATOM 1063 C C . GLU A 1 136 ? -11.789 1.625 21.392 1.00 96.69 136 GLU A C 1
ATOM 1065 O O . GLU A 1 136 ? -12.983 1.563 21.688 1.00 96.69 136 GLU A O 1
ATOM 1070 N N . GLU A 1 137 ? -11.370 1.841 20.143 1.00 95.62 137 GLU A N 1
ATOM 1071 C CA . GLU A 1 137 ? -12.261 2.024 18.989 1.00 95.62 137 GLU A CA 1
ATOM 1072 C C . GLU A 1 137 ? -13.098 0.775 18.658 1.00 95.62 137 GLU A C 1
ATOM 1074 O O . GLU A 1 137 ? -14.166 0.924 18.061 1.00 95.62 137 GLU A O 1
ATOM 1079 N N . LYS A 1 138 ? -12.649 -0.428 19.059 1.00 93.88 138 LYS A N 1
ATOM 1080 C CA . LYS A 1 138 ? -13.331 -1.721 18.840 1.00 93.88 138 LYS A CA 1
ATOM 1081 C C . LYS A 1 138 ? -13.720 -1.961 17.374 1.00 93.88 138 LYS A C 1
ATOM 1083 O O . LYS A 1 138 ? -14.894 -2.099 17.048 1.00 93.88 138 LYS A O 1
ATOM 1088 N N . PHE A 1 139 ? -12.724 -1.993 16.491 1.00 94.19 139 PHE A N 1
ATOM 1089 C CA . PHE A 1 139 ? -12.926 -2.321 15.078 1.00 94.19 139 PHE A CA 1
ATOM 1090 C C . PHE A 1 139 ? -13.395 -3.771 14.889 1.00 94.19 139 PHE A C 1
ATOM 1092 O O . PHE A 1 139 ? -12.901 -4.678 15.559 1.00 94.19 139 PHE A O 1
ATOM 1099 N N . ASP A 1 140 ? -14.293 -3.986 13.929 1.00 85.94 140 ASP A N 1
ATOM 1100 C CA . ASP A 1 140 ? -14.792 -5.312 13.556 1.00 85.94 140 ASP A CA 1
ATOM 1101 C C . ASP A 1 140 ? -13.831 -6.023 12.595 1.00 85.94 140 ASP A C 1
ATOM 1103 O O . ASP A 1 140 ? -13.615 -7.232 12.695 1.00 85.94 140 ASP A O 1
ATOM 1107 N N . VAL A 1 141 ? -13.253 -5.273 11.648 1.00 86.19 141 VAL A N 1
ATOM 1108 C CA . VAL A 1 141 ? -12.418 -5.828 10.576 1.00 86.19 141 VAL A CA 1
ATOM 1109 C C . VAL A 1 141 ? -11.197 -4.947 10.311 1.00 86.19 141 VAL A C 1
ATOM 1111 O O . VAL A 1 141 ? -11.305 -3.734 10.140 1.00 86.19 141 VAL A O 1
ATOM 1114 N N . GLY A 1 142 ? -10.019 -5.561 10.236 1.00 84.50 142 GLY A N 1
ATOM 1115 C CA . GLY A 1 142 ? -8.777 -4.922 9.807 1.00 84.50 142 GLY A CA 1
ATOM 1116 C C . GLY A 1 142 ? -8.455 -5.276 8.358 1.00 84.50 142 GLY A C 1
ATOM 1117 O O . GLY A 1 142 ? -8.562 -6.437 7.980 1.00 84.50 142 GLY A O 1
ATOM 1118 N N . ILE A 1 143 ? -8.031 -4.318 7.538 1.00 86.06 143 ILE A N 1
ATOM 1119 C CA . ILE A 1 143 ? -7.535 -4.573 6.175 1.00 86.06 143 ILE A CA 1
ATOM 1120 C C . ILE A 1 143 ? -6.128 -4.001 6.067 1.00 86.06 143 ILE A C 1
ATOM 1122 O O . ILE A 1 143 ? -5.949 -2.800 6.251 1.00 86.06 143 ILE A O 1
ATOM 1126 N N . ALA A 1 144 ? -5.126 -4.832 5.788 1.00 85.25 144 ALA A N 1
ATOM 1127 C CA . ALA A 1 144 ? -3.734 -4.390 5.708 1.00 85.25 144 ALA A CA 1
ATOM 1128 C C . ALA A 1 144 ? -3.149 -4.574 4.311 1.00 85.25 144 ALA A C 1
ATOM 1130 O O . ALA A 1 144 ? -3.276 -5.643 3.713 1.00 85.25 144 ALA A O 1
ATOM 1131 N N . GLU A 1 145 ? -2.452 -3.539 3.839 1.00 85.44 145 GLU A N 1
ATOM 1132 C CA . GLU A 1 145 ? -1.559 -3.641 2.688 1.00 85.44 145 GLU A CA 1
ATOM 1133 C C . GLU A 1 145 ? -0.375 -4.568 3.005 1.00 85.44 145 GLU A C 1
ATOM 1135 O O . GLU A 1 145 ? 0.417 -4.287 3.909 1.00 85.44 145 GLU A O 1
ATOM 1140 N N . THR A 1 146 ? -0.219 -5.657 2.252 1.00 78.56 146 THR A N 1
ATOM 1141 C CA . THR A 1 146 ? 0.719 -6.735 2.601 1.00 78.56 146 THR A CA 1
ATOM 1142 C C . THR A 1 146 ? 2.169 -6.468 2.218 1.00 78.56 146 THR A C 1
ATOM 1144 O O . THR A 1 146 ? 3.038 -7.244 2.610 1.00 78.56 146 THR A O 1
ATOM 1147 N N . PHE A 1 147 ? 2.482 -5.358 1.540 1.00 74.56 147 PHE A N 1
ATOM 1148 C CA . PHE A 1 147 ? 3.871 -4.876 1.447 1.00 74.56 147 PHE A CA 1
ATOM 1149 C C . PHE A 1 147 ? 4.520 -4.654 2.826 1.00 74.56 147 PHE A C 1
ATOM 1151 O O . PHE A 1 147 ? 5.746 -4.653 2.928 1.00 74.56 147 PHE A O 1
ATOM 1158 N N . SER A 1 148 ? 3.717 -4.493 3.884 1.00 76.12 148 SER A N 1
ATOM 1159 C CA . SER A 1 148 ? 4.175 -4.433 5.268 1.00 76.12 148 SER A CA 1
ATOM 1160 C C . SER A 1 148 ? 3.315 -5.321 6.164 1.00 76.12 148 SER A C 1
ATOM 1162 O O . SER A 1 148 ? 2.114 -5.110 6.311 1.00 76.12 148 SER A O 1
ATOM 1164 N N . VAL A 1 149 ? 3.946 -6.271 6.858 1.00 77.62 149 VAL A N 1
ATOM 1165 C CA . VAL A 1 149 ? 3.262 -7.131 7.844 1.00 77.62 149 VAL A CA 1
ATOM 1166 C C . VAL A 1 149 ? 2.832 -6.380 9.112 1.00 77.62 149 VAL A C 1
ATOM 1168 O O . VAL A 1 149 ? 2.082 -6.913 9.927 1.00 77.62 149 VAL A O 1
ATOM 1171 N N . CYS A 1 150 ? 3.272 -5.128 9.277 1.00 86.00 150 CYS A N 1
ATOM 1172 C CA . CYS A 1 150 ? 3.000 -4.301 10.450 1.00 86.00 150 CYS A CA 1
ATOM 1173 C C . CYS A 1 150 ? 1.502 -4.153 10.747 1.00 86.00 150 CYS A C 1
ATOM 1175 O O . CYS A 1 150 ? 1.098 -4.198 11.907 1.00 86.00 150 CYS A O 1
ATOM 1177 N N . GLY A 1 151 ? 0.672 -4.024 9.704 1.00 84.50 151 GLY A N 1
ATOM 1178 C CA . GLY A 1 151 ? -0.779 -3.898 9.854 1.00 84.50 151 GLY A CA 1
ATOM 1179 C C . GLY A 1 151 ? -1.391 -5.066 10.626 1.00 84.50 151 GLY A C 1
ATOM 1180 O O . GLY A 1 151 ? -2.172 -4.849 11.546 1.00 84.50 151 GLY A O 1
ATOM 1181 N N . PHE A 1 152 ? -0.961 -6.297 10.340 1.00 82.75 152 PHE A N 1
ATOM 1182 C CA . PHE A 1 152 ? -1.443 -7.483 11.054 1.00 82.75 152 PHE A CA 1
ATOM 1183 C C . PHE A 1 152 ? -0.990 -7.513 12.517 1.00 82.75 152 PHE A C 1
ATOM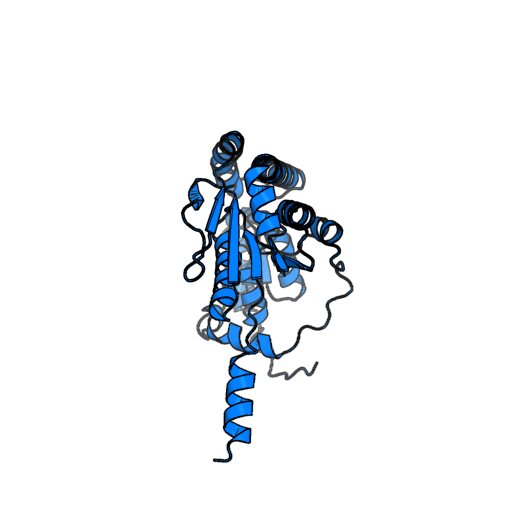 1185 O O . PHE A 1 152 ? -1.776 -7.875 13.390 1.00 82.75 152 PHE A O 1
ATOM 1192 N N . GLY A 1 153 ? 0.239 -7.069 12.804 1.00 82.94 153 GLY A N 1
ATOM 1193 C CA . GLY A 1 153 ? 0.711 -6.903 14.183 1.00 82.94 153 GLY A CA 1
ATOM 1194 C C . GLY A 1 153 ? -0.135 -5.894 14.967 1.00 82.94 153 GLY A C 1
ATOM 1195 O O . GLY A 1 153 ? -0.525 -6.159 16.103 1.00 82.94 153 GLY A O 1
ATOM 1196 N N . ILE A 1 154 ? -0.496 -4.772 14.337 1.00 88.44 154 ILE A N 1
ATOM 1197 C CA . ILE A 1 154 ? -1.389 -3.762 14.924 1.00 88.44 154 ILE A CA 1
ATOM 1198 C C . ILE A 1 154 ? -2.772 -4.357 15.204 1.00 88.44 154 ILE A C 1
ATOM 1200 O O . ILE A 1 154 ? -3.329 -4.115 16.273 1.00 88.44 154 ILE A O 1
ATOM 1204 N N . PHE A 1 155 ? -3.321 -5.161 14.289 1.00 87.12 155 PHE A N 1
ATOM 1205 C CA . PHE A 1 155 ? -4.634 -5.790 14.470 1.00 87.12 155 PHE A CA 1
ATOM 1206 C C . PHE A 1 155 ? -4.661 -6.738 15.675 1.00 87.12 155 PHE A C 1
ATOM 1208 O O . PHE A 1 155 ? -5.616 -6.704 16.453 1.00 87.12 155 PHE A O 1
ATOM 1215 N N . GLU A 1 156 ? -3.591 -7.508 15.890 1.00 82.50 156 GLU A N 1
ATOM 1216 C CA . GLU A 1 156 ? -3.447 -8.390 17.055 1.00 82.50 156 GLU A CA 1
ATOM 1217 C C . GLU A 1 156 ? -3.371 -7.597 18.373 1.00 82.50 156 GLU A C 1
ATOM 1219 O O . GLU A 1 156 ? -4.034 -7.934 19.362 1.00 82.50 156 GLU A O 1
ATOM 1224 N N . VAL A 1 157 ? -2.609 -6.496 18.394 1.00 83.50 157 VAL A N 1
ATOM 1225 C CA . VAL A 1 157 ? -2.488 -5.616 19.571 1.00 83.50 157 VAL A CA 1
ATOM 1226 C C . VAL A 1 157 ? -3.806 -4.893 19.868 1.00 83.50 157 VAL A C 1
ATOM 1228 O O . VAL A 1 157 ? -4.195 -4.772 21.037 1.00 83.50 157 VAL A O 1
ATOM 1231 N N . ALA A 1 158 ? -4.511 -4.440 18.831 1.00 87.19 158 ALA A N 1
ATOM 1232 C CA . ALA A 1 158 ? -5.810 -3.778 18.930 1.00 87.19 158 ALA A CA 1
ATOM 1233 C C . ALA A 1 158 ? -6.975 -4.755 19.178 1.00 87.19 158 ALA A C 1
ATOM 1235 O O . ALA A 1 158 ? -8.083 -4.305 19.455 1.00 87.19 158 ALA A O 1
ATOM 1236 N N . LYS A 1 159 ? -6.722 -6.074 19.153 1.00 85.69 159 LYS A N 1
ATOM 1237 C CA . LYS A 1 159 ? -7.718 -7.141 19.357 1.00 85.69 159 LYS A CA 1
ATOM 1238 C C . LYS A 1 159 ? -8.867 -7.095 18.348 1.00 85.69 159 LYS A C 1
ATOM 1240 O O . LYS A 1 159 ? -10.024 -7.304 18.703 1.00 85.69 159 LYS A O 1
ATOM 1245 N N . ILE A 1 160 ? -8.522 -6.853 17.085 1.00 83.38 160 ILE A N 1
ATOM 1246 C CA . ILE A 1 160 ? -9.470 -6.875 15.971 1.00 83.38 160 ILE A CA 1
ATOM 1247 C C . ILE A 1 160 ? -9.766 -8.339 15.605 1.00 83.38 160 ILE A C 1
ATOM 1249 O O . ILE A 1 160 ? -8.828 -9.092 15.339 1.00 83.38 160 ILE A O 1
ATOM 1253 N N . PRO A 1 161 ? -11.040 -8.769 15.593 1.00 70.56 161 PRO A N 1
ATOM 1254 C CA . PRO A 1 161 ? -11.392 -10.186 15.509 1.00 70.56 161 PRO A CA 1
ATOM 1255 C C . PRO A 1 161 ? -11.256 -10.778 14.101 1.00 70.56 161 PRO A C 1
ATOM 1257 O O . PRO A 1 161 ? -11.109 -11.991 13.966 1.00 70.56 161 PRO A O 1
ATOM 1260 N N . SER A 1 162 ? -11.309 -9.948 13.057 1.00 77.62 162 SER A N 1
ATOM 1261 C CA . SER A 1 162 ? -11.179 -10.377 11.664 1.00 77.62 162 SER A CA 1
ATOM 1262 C C . SER A 1 162 ? -10.169 -9.505 10.933 1.00 77.62 162 SER A C 1
ATOM 1264 O O . SER A 1 162 ? -10.206 -8.281 11.040 1.00 77.62 162 SER A O 1
ATOM 1266 N N . SER A 1 163 ? -9.291 -10.117 10.144 1.00 79.69 163 SER A N 1
ATOM 1267 C CA . SER A 1 163 ? -8.323 -9.404 9.313 1.00 79.69 163 SER A CA 1
ATOM 1268 C C . SER A 1 163 ? -8.394 -9.862 7.858 1.00 79.69 163 SER A C 1
ATOM 1270 O O . SER A 1 163 ? -8.730 -11.006 7.559 1.00 79.69 163 SER A O 1
ATOM 1272 N N . MET A 1 164 ? -8.104 -8.944 6.942 1.00 76.94 164 MET A N 1
ATOM 1273 C CA . MET A 1 164 ? -8.019 -9.185 5.509 1.00 76.94 164 MET A CA 1
ATOM 1274 C C . MET A 1 164 ? -6.687 -8.661 4.985 1.00 76.94 164 MET A C 1
ATOM 1276 O O . MET A 1 164 ? -6.227 -7.573 5.343 1.00 76.94 164 MET A O 1
ATOM 1280 N N . ALA A 1 165 ? -6.083 -9.450 4.110 1.00 73.56 165 ALA A N 1
ATOM 1281 C CA . ALA A 1 165 ? -4.910 -9.073 3.350 1.00 73.56 165 ALA A CA 1
ATOM 1282 C C . ALA A 1 165 ? -5.340 -8.393 2.047 1.00 73.56 165 ALA A C 1
ATOM 1284 O O . ALA A 1 165 ? -6.142 -8.940 1.292 1.00 73.56 165 ALA A O 1
ATOM 1285 N N . ALA A 1 166 ? -4.795 -7.212 1.776 1.00 74.69 166 ALA A N 1
ATOM 1286 C CA . ALA A 1 166 ? -4.925 -6.535 0.497 1.00 74.69 166 ALA A CA 1
ATOM 1287 C C . ALA A 1 166 ? -3.525 -6.365 -0.092 1.00 74.69 166 ALA A C 1
ATOM 1289 O O . ALA A 1 166 ? -2.632 -5.878 0.594 1.00 74.69 166 ALA A O 1
ATOM 1290 N N . PHE A 1 167 ? -3.319 -6.776 -1.342 1.00 73.12 167 PHE A N 1
ATOM 1291 C CA . PHE A 1 167 ? -2.017 -6.641 -1.986 1.00 73.12 167 PHE A CA 1
ATOM 1292 C C . PHE A 1 167 ? -2.132 -5.876 -3.294 1.00 73.12 167 PHE A C 1
ATOM 1294 O O . PHE A 1 167 ? -2.823 -6.296 -4.220 1.00 73.12 167 PHE A O 1
ATOM 1301 N N . SER A 1 168 ? -1.429 -4.750 -3.373 1.00 69.19 168 SER A N 1
ATOM 1302 C CA . SER A 1 168 ? -1.433 -3.867 -4.545 1.00 69.19 168 SER A CA 1
ATOM 1303 C C . SER A 1 168 ? -0.259 -4.103 -5.512 1.00 69.19 168 SER A C 1
ATOM 1305 O O . SER A 1 168 ? 0.012 -3.268 -6.378 1.00 69.19 168 SER A O 1
ATOM 1307 N N . GLY A 1 169 ? 0.441 -5.239 -5.382 1.00 64.88 169 GLY A N 1
ATOM 1308 C CA . GLY A 1 169 ? 1.522 -5.708 -6.266 1.00 64.88 169 GLY A CA 1
ATOM 1309 C C . GLY A 1 169 ? 1.266 -7.117 -6.823 1.00 64.88 169 GLY A C 1
ATOM 1310 O O . GLY A 1 169 ? 0.210 -7.697 -6.578 1.00 64.88 169 GLY A O 1
ATOM 1311 N N . VAL A 1 170 ? 2.207 -7.693 -7.588 1.00 54.94 170 VAL A N 1
ATOM 1312 C CA . VAL A 1 170 ? 2.059 -9.083 -8.073 1.00 54.94 170 VAL A CA 1
ATOM 1313 C C . VAL A 1 170 ? 2.475 -10.069 -7.004 1.00 54.94 170 VAL A C 1
ATOM 1315 O O . VAL A 1 170 ? 3.606 -9.995 -6.528 1.00 54.94 170 VAL A O 1
ATOM 1318 N N . HIS A 1 171 ? 1.554 -10.975 -6.646 1.00 52.47 171 HIS A N 1
ATOM 1319 C CA . HIS A 1 171 ? 1.681 -11.984 -5.586 1.00 52.47 171 HIS A CA 1
ATOM 1320 C C . HIS A 1 171 ? 3.132 -12.452 -5.383 1.00 52.47 171 HIS A C 1
ATOM 1322 O O . HIS A 1 171 ? 3.744 -13.038 -6.288 1.00 52.47 171 HIS A O 1
ATOM 1328 N N . MET A 1 172 ? 3.677 -12.148 -4.200 1.00 53.94 172 MET A N 1
ATOM 1329 C CA . MET A 1 172 ? 5.020 -12.536 -3.779 1.00 53.94 172 MET A CA 1
ATOM 1330 C C . MET A 1 172 ? 4.920 -13.740 -2.846 1.00 53.94 172 MET A C 1
ATOM 1332 O O . MET A 1 172 ? 4.501 -13.588 -1.702 1.00 53.94 172 MET A O 1
ATOM 1336 N N . ASP A 1 173 ? 5.395 -14.900 -3.299 1.00 52.69 173 ASP A N 1
ATOM 1337 C CA . ASP A 1 173 ? 5.315 -16.172 -2.563 1.00 52.69 173 ASP A CA 1
ATOM 1338 C C . ASP A 1 173 ? 5.876 -16.080 -1.121 1.00 52.69 173 ASP A C 1
ATOM 1340 O O . ASP A 1 173 ? 5.412 -16.770 -0.215 1.00 52.69 173 ASP A O 1
ATOM 1344 N N . ALA A 1 174 ? 6.854 -15.194 -0.885 1.00 54.22 174 ALA A N 1
ATOM 1345 C CA . ALA A 1 174 ? 7.437 -14.943 0.438 1.00 54.22 174 ALA A CA 1
ATOM 1346 C C . ALA A 1 174 ? 6.464 -14.283 1.437 1.00 54.22 174 ALA A C 1
ATOM 1348 O O . ALA A 1 174 ? 6.600 -14.481 2.642 1.00 54.22 174 ALA A O 1
ATOM 1349 N N . ILE A 1 175 ? 5.492 -13.505 0.954 1.00 53.94 175 ILE A N 1
ATOM 1350 C CA . ILE A 1 175 ? 4.476 -12.838 1.780 1.00 53.94 175 ILE A CA 1
ATOM 1351 C C . ILE A 1 175 ? 3.336 -13.810 2.091 1.00 53.94 175 ILE A C 1
ATOM 1353 O O . ILE A 1 175 ? 2.824 -13.799 3.207 1.00 53.94 175 ILE A O 1
ATOM 1357 N N . SER A 1 176 ? 2.999 -14.708 1.163 1.00 55.53 176 SER A N 1
ATOM 1358 C CA . SER A 1 176 ? 1.896 -15.666 1.307 1.00 55.53 176 SER A CA 1
ATOM 1359 C C . SER A 1 176 ? 2.032 -16.574 2.529 1.00 55.53 176 SER A C 1
ATOM 1361 O O . SER A 1 176 ? 1.039 -16.854 3.192 1.00 55.53 176 SER A O 1
ATOM 1363 N N . VAL A 1 177 ? 3.260 -16.950 2.911 1.00 57.31 177 VAL A N 1
ATOM 1364 C CA . VAL A 1 177 ? 3.515 -17.698 4.159 1.00 57.31 177 VAL A CA 1
ATOM 1365 C C . VAL A 1 177 ? 3.163 -16.870 5.399 1.00 57.31 177 VAL A C 1
ATOM 1367 O O . VAL A 1 177 ? 2.593 -17.401 6.349 1.00 57.31 177 VAL A O 1
ATOM 1370 N N . ALA A 1 178 ? 3.476 -15.573 5.394 1.00 49.72 178 ALA A N 1
ATOM 1371 C CA . ALA A 1 178 ? 3.237 -14.684 6.530 1.00 49.72 178 ALA A CA 1
ATOM 1372 C C . ALA A 1 178 ? 1.751 -14.335 6.715 1.00 49.72 178 ALA A C 1
ATOM 1374 O O . ALA A 1 178 ? 1.322 -14.103 7.841 1.00 49.72 178 ALA A O 1
ATOM 1375 N N . ILE A 1 179 ? 0.969 -14.317 5.631 1.00 54.16 179 ILE A N 1
ATOM 1376 C CA . ILE A 1 179 ? -0.476 -14.032 5.664 1.00 54.16 179 ILE A CA 1
ATOM 1377 C C . ILE A 1 179 ? -1.352 -15.291 5.586 1.00 54.16 179 ILE A C 1
ATOM 1379 O O . ILE A 1 179 ? -2.569 -15.179 5.470 1.00 54.16 179 ILE A O 1
ATOM 1383 N N . VAL A 1 180 ? -0.746 -16.483 5.656 1.00 49.88 180 VAL A N 1
ATOM 1384 C CA . VAL A 1 180 ? -1.441 -17.783 5.573 1.00 49.88 180 VAL A CA 1
ATOM 1385 C C . VAL A 1 180 ? -2.278 -17.907 4.285 1.00 49.88 180 VAL A C 1
ATOM 1387 O O . VAL A 1 180 ? -3.342 -18.521 4.249 1.00 49.88 180 VAL A O 1
ATOM 1390 N N . GLU A 1 181 ? -1.794 -17.311 3.197 1.00 48.66 181 GLU A N 1
ATOM 1391 C CA . GLU A 1 181 ? -2.410 -17.412 1.879 1.00 48.66 181 GLU A CA 1
ATOM 1392 C C . GLU A 1 181 ? -1.988 -18.736 1.215 1.00 48.66 181 GLU A C 1
ATOM 1394 O O . GLU A 1 181 ? -0.801 -19.087 1.229 1.00 48.66 181 GLU A O 1
ATOM 1399 N N . PRO A 1 182 ? -2.927 -19.478 0.600 1.00 40.44 182 PRO A N 1
ATOM 1400 C CA . PRO A 1 182 ? -2.601 -20.633 -0.226 1.00 40.44 182 PRO A CA 1
ATOM 1401 C C . PRO A 1 182 ? -1.629 -20.242 -1.344 1.00 40.44 182 PRO A C 1
ATOM 1403 O O . PRO A 1 182 ? -1.921 -19.369 -2.159 1.00 40.44 182 PRO A O 1
ATOM 1406 N N . THR A 1 183 ? -0.470 -20.894 -1.409 1.00 41.78 183 THR A N 1
ATOM 1407 C CA . THR A 1 183 ? 0.467 -20.714 -2.524 1.00 41.78 183 THR A CA 1
ATOM 1408 C C . THR A 1 183 ? -0.023 -21.464 -3.775 1.00 41.78 183 THR A C 1
ATOM 1410 O O . THR A 1 183 ? -1.028 -22.177 -3.748 1.00 41.78 183 THR A O 1
ATOM 1413 N N . TYR A 1 184 ? 0.648 -21.235 -4.907 1.00 41.03 184 TYR A N 1
ATOM 1414 C CA . TYR A 1 184 ? 0.115 -21.274 -6.279 1.00 41.03 184 TYR A CA 1
ATOM 1415 C C . TYR A 1 184 ? -0.428 -22.583 -6.924 1.00 41.03 184 TYR A C 1
ATOM 1417 O O . TYR A 1 184 ? -0.701 -22.525 -8.121 1.00 41.03 184 TYR A O 1
ATOM 1425 N N . PRO A 1 185 ? -0.675 -23.738 -6.269 1.00 37.16 185 PRO A N 1
ATOM 1426 C CA . PRO A 1 185 ? -1.450 -24.798 -6.937 1.00 37.16 185 PRO A CA 1
ATOM 1427 C C . PRO A 1 185 ? -2.988 -24.704 -6.838 1.00 37.16 185 PRO A C 1
ATOM 1429 O O . PRO A 1 185 ? -3.643 -25.642 -7.278 1.00 37.16 185 PRO A O 1
ATOM 1432 N N . SER A 1 186 ? -3.596 -23.665 -6.241 1.00 32.78 186 SER A N 1
ATOM 1433 C CA . SER A 1 186 ? -5.007 -23.751 -5.784 1.00 32.78 186 SER A CA 1
ATOM 1434 C C . SER A 1 186 ? -6.038 -22.765 -6.371 1.00 32.78 186 SER A C 1
ATOM 1436 O O . SER A 1 186 ? -7.221 -22.895 -6.059 1.00 32.78 186 SER A O 1
ATOM 1438 N N . TYR A 1 187 ? -5.668 -21.833 -7.257 1.00 38.69 187 TYR A N 1
ATOM 1439 C CA . TYR A 1 187 ? -6.594 -20.803 -7.767 1.00 38.69 187 TYR A CA 1
ATOM 1440 C C . TYR A 1 187 ? -7.005 -21.012 -9.230 1.00 38.69 187 TYR A C 1
ATOM 1442 O O . TYR A 1 187 ? -6.584 -20.266 -10.106 1.00 38.69 187 TYR A O 1
ATOM 1450 N N . ASP A 1 188 ? -7.865 -21.998 -9.490 1.00 29.72 188 ASP A N 1
ATOM 1451 C CA . ASP A 1 188 ? -8.396 -22.260 -10.840 1.00 29.72 188 ASP A CA 1
ATOM 1452 C C . ASP A 1 188 ? -9.804 -21.689 -11.096 1.00 29.72 188 ASP A C 1
ATOM 1454 O O . ASP A 1 188 ? -10.360 -21.908 -12.168 1.00 29.72 188 ASP A O 1
ATOM 1458 N N . LYS A 1 189 ? -10.439 -20.969 -10.153 1.00 34.28 189 LYS A N 1
ATOM 1459 C CA . LYS A 1 189 ? -11.824 -20.483 -10.350 1.00 34.28 189 LYS A CA 1
ATOM 1460 C C . LYS A 1 189 ? -12.112 -19.140 -9.673 1.00 34.28 189 LYS A C 1
ATOM 1462 O O . LYS A 1 189 ? -12.387 -19.098 -8.478 1.00 34.28 189 LYS A O 1
ATOM 1467 N N . ILE A 1 190 ? -12.131 -18.053 -10.450 1.00 35.97 190 ILE A N 1
ATOM 1468 C CA . ILE A 1 190 ? -12.745 -16.767 -10.061 1.00 35.97 190 ILE A CA 1
ATOM 1469 C C . ILE A 1 190 ? -14.044 -16.571 -10.877 1.00 35.97 190 ILE A C 1
ATOM 1471 O O . ILE A 1 190 ? -14.009 -16.795 -12.086 1.00 35.97 190 ILE A O 1
ATOM 1475 N N . PRO A 1 191 ? -15.180 -16.148 -10.275 1.00 34.09 191 PRO A N 1
ATOM 1476 C CA . PRO A 1 191 ? -16.473 -16.051 -10.964 1.00 34.09 191 PRO A CA 1
ATOM 1477 C C . PRO A 1 191 ? -16.574 -14.943 -12.032 1.00 34.09 191 PRO A C 1
ATOM 1479 O O . PRO A 1 191 ? -16.075 -13.826 -11.877 1.00 34.09 191 PRO A O 1
ATOM 1482 N N . GLU A 1 192 ? -17.342 -15.246 -13.077 1.00 35.41 192 GLU A N 1
ATOM 1483 C CA . GLU A 1 192 ? -17.532 -14.512 -14.341 1.00 35.41 192 GLU A CA 1
ATOM 1484 C C . GLU A 1 192 ? -18.074 -13.064 -14.206 1.00 35.41 192 GLU A C 1
ATOM 1486 O O . GLU A 1 192 ? -17.836 -12.214 -15.062 1.00 35.41 192 GLU A O 1
ATOM 1491 N N . ILE A 1 193 ? -18.758 -12.719 -13.110 1.00 32.16 193 ILE A N 1
ATOM 1492 C CA . ILE A 1 193 ? -19.479 -11.433 -12.962 1.00 32.16 193 ILE A CA 1
ATOM 1493 C C . ILE A 1 193 ? -18.543 -10.215 -12.857 1.00 32.16 193 ILE A C 1
ATOM 1495 O O . ILE A 1 193 ? -18.864 -9.140 -13.367 1.00 32.16 193 ILE A O 1
ATOM 1499 N N . PHE A 1 194 ? -17.359 -10.369 -12.259 1.00 39.12 194 PHE A N 1
ATOM 1500 C CA . PHE A 1 194 ? -16.393 -9.268 -12.143 1.00 39.12 194 PHE A CA 1
ATOM 1501 C C . PHE A 1 194 ? -15.669 -8.954 -13.469 1.00 39.12 194 PHE A C 1
ATOM 1503 O O . PHE A 1 194 ? -15.109 -7.867 -13.618 1.00 39.12 194 PHE A O 1
ATOM 1510 N N . HIS A 1 195 ? -15.738 -9.845 -14.470 1.00 43.62 195 HIS A N 1
ATOM 1511 C CA . HIS A 1 195 ? -15.037 -9.686 -15.752 1.00 43.62 195 HIS A CA 1
ATOM 1512 C C . HIS A 1 195 ? -15.644 -8.597 -16.658 1.00 43.62 195 HIS A C 1
ATOM 1514 O O . HIS A 1 195 ? -14.936 -7.973 -17.451 1.00 43.62 195 HIS A O 1
ATOM 1520 N N . LEU A 1 196 ? -16.952 -8.332 -16.557 1.00 35.94 196 LEU A N 1
ATOM 1521 C CA . LEU A 1 196 ? -17.665 -7.458 -17.501 1.00 35.94 196 LEU A CA 1
ATOM 1522 C C . LEU A 1 196 ? -17.452 -5.955 -17.261 1.00 35.94 196 LEU A C 1
ATOM 1524 O O . LEU A 1 196 ? -17.531 -5.170 -18.209 1.00 35.94 196 LEU A O 1
ATOM 1528 N N . HIS A 1 197 ? -17.179 -5.536 -16.022 1.00 37.88 197 HIS A N 1
ATOM 1529 C CA . HIS A 1 197 ? -17.088 -4.111 -15.676 1.00 37.88 197 HIS A CA 1
ATOM 1530 C C . HIS A 1 197 ? -15.735 -3.490 -16.067 1.00 37.88 197 HIS A C 1
ATOM 1532 O O . HIS A 1 197 ? -15.681 -2.340 -16.500 1.00 37.88 197 HIS A O 1
ATOM 1538 N N . LEU A 1 198 ? -14.649 -4.269 -16.005 1.00 39.78 198 LEU A N 1
ATOM 1539 C CA . LEU A 1 198 ? -13.297 -3.811 -16.354 1.00 39.78 198 LEU A CA 1
ATOM 1540 C C . LEU A 1 198 ? -13.111 -3.601 -17.866 1.00 39.78 198 LEU A C 1
ATOM 1542 O O . LEU A 1 198 ? -12.415 -2.674 -18.284 1.00 39.78 198 LEU A O 1
ATOM 1546 N N . LYS A 1 199 ? -13.796 -4.395 -18.700 1.00 41.44 199 LYS A N 1
ATOM 1547 C CA . LYS A 1 199 ? -13.675 -4.341 -20.168 1.00 41.44 199 LYS A CA 1
ATOM 1548 C C . LYS A 1 199 ? -14.112 -2.998 -20.774 1.00 41.44 199 LYS A C 1
ATOM 1550 O O . LYS A 1 199 ? -13.663 -2.652 -21.860 1.00 41.44 199 LYS A O 1
ATOM 1555 N N . LYS A 1 200 ? -14.975 -2.232 -20.092 1.00 35.91 200 LYS A N 1
ATOM 1556 C CA . LYS A 1 200 ? -15.533 -0.963 -20.602 1.00 35.91 200 LYS A CA 1
ATOM 1557 C C . LYS A 1 200 ? -14.686 0.286 -20.312 1.00 35.91 200 LYS A C 1
ATOM 1559 O O . LYS A 1 200 ? -14.989 1.326 -20.886 1.00 35.91 200 LYS A O 1
ATOM 1564 N N . ILE A 1 201 ? -13.667 0.216 -19.446 1.00 45.28 201 ILE A N 1
ATOM 1565 C CA . ILE A 1 201 ? -12.976 1.416 -18.918 1.00 45.28 201 ILE A CA 1
ATOM 1566 C C . ILE A 1 201 ? -11.525 1.560 -19.432 1.00 45.28 201 ILE A C 1
ATOM 1568 O O . ILE A 1 201 ? -10.971 2.656 -19.387 1.00 45.28 201 ILE A O 1
ATOM 1572 N N . SER A 1 202 ? -10.900 0.503 -19.966 1.00 59.12 202 SER A N 1
ATOM 1573 C CA . SER A 1 202 ? -9.507 0.569 -20.447 1.00 59.12 202 SER A CA 1
ATOM 1574 C C . SER A 1 202 ? -9.397 1.078 -21.890 1.00 59.12 202 SER A C 1
ATOM 1576 O O . SER A 1 202 ? -10.143 0.659 -22.774 1.00 59.12 202 SER A O 1
ATOM 1578 N N . ALA A 1 203 ? -8.393 1.922 -22.155 1.00 56.59 203 ALA A N 1
ATOM 1579 C CA . ALA A 1 203 ? -8.030 2.357 -23.507 1.00 56.59 203 ALA A CA 1
ATOM 1580 C C . ALA A 1 203 ? -7.641 1.183 -24.428 1.00 56.59 203 ALA A C 1
ATOM 1582 O O . ALA A 1 203 ? -7.789 1.283 -25.644 1.00 56.59 203 ALA A O 1
ATOM 1583 N N . LEU A 1 204 ? -7.202 0.049 -23.865 1.00 61.47 204 LEU A N 1
ATOM 1584 C CA . LEU A 1 204 ? -6.888 -1.171 -24.619 1.00 61.47 204 LEU A CA 1
ATOM 1585 C C . LEU A 1 204 ? -8.126 -1.844 -25.234 1.00 61.47 204 LEU A C 1
ATOM 1587 O O . LEU A 1 204 ? -7.982 -2.686 -26.121 1.00 61.47 204 LEU A O 1
ATOM 1591 N N . ALA A 1 205 ? -9.331 -1.461 -24.802 1.00 62.59 205 ALA A N 1
ATOM 1592 C CA . ALA A 1 205 ? -10.581 -1.913 -25.402 1.00 62.59 205 ALA A CA 1
ATOM 1593 C C . ALA A 1 205 ? -10.917 -1.191 -26.724 1.00 62.59 205 ALA A C 1
ATOM 1595 O O . ALA A 1 205 ? -11.802 -1.648 -27.449 1.00 62.59 205 ALA A O 1
ATOM 1596 N N . ASP A 1 206 ? -10.233 -0.088 -27.064 1.00 63.75 206 ASP A N 1
ATOM 1597 C CA . ASP A 1 206 ? -10.461 0.624 -28.326 1.00 63.75 206 ASP A CA 1
ATOM 1598 C C . ASP A 1 206 ? -10.008 -0.247 -29.519 1.00 63.75 206 ASP A C 1
ATOM 1600 O O . ASP A 1 206 ? -8.866 -0.722 -29.549 1.00 63.75 206 ASP A O 1
ATOM 1604 N N . PRO A 1 207 ? -10.866 -0.469 -30.534 1.00 70.38 207 PRO A N 1
ATOM 1605 C CA . PRO A 1 207 ? -10.540 -1.325 -31.674 1.00 70.38 207 PRO A CA 1
ATOM 1606 C C . PRO A 1 207 ? -9.347 -0.823 -32.500 1.00 70.38 207 PRO A C 1
ATOM 1608 O O . PRO A 1 207 ? -8.717 -1.625 -33.186 1.00 70.38 207 PRO A O 1
ATOM 1611 N N . ARG A 1 208 ? -8.999 0.469 -32.422 1.00 71.44 208 ARG A N 1
ATOM 1612 C CA . ARG A 1 208 ? -7.834 1.053 -33.108 1.00 71.44 208 ARG A CA 1
ATOM 1613 C C . ARG A 1 208 ? -6.515 0.688 -32.431 1.00 71.44 208 ARG A C 1
ATOM 1615 O O . ARG A 1 208 ? -5.464 0.734 -33.070 1.00 71.44 208 ARG A O 1
ATOM 1622 N N . VAL A 1 209 ? -6.545 0.318 -31.151 1.00 67.75 209 VAL A N 1
ATOM 1623 C CA . VAL A 1 209 ? -5.346 -0.116 -30.432 1.00 67.75 209 VAL A CA 1
ATOM 1624 C C . VAL A 1 209 ? -5.016 -1.543 -30.857 1.00 67.75 209 VAL A C 1
ATOM 1626 O O . VAL A 1 209 ? -5.762 -2.484 -30.590 1.00 67.75 209 VAL A O 1
ATOM 1629 N N . THR A 1 210 ? -3.901 -1.695 -31.570 1.00 70.12 210 THR A N 1
ATOM 1630 C CA . THR A 1 210 ? -3.501 -2.970 -32.195 1.00 70.12 210 THR A CA 1
ATOM 1631 C C . THR A 1 210 ? -2.502 -3.745 -31.338 1.00 70.12 210 THR A C 1
ATOM 1633 O O . THR A 1 210 ? -2.556 -4.968 -31.287 1.00 70.12 210 THR A O 1
ATOM 1636 N N . ALA A 1 211 ? -1.626 -3.035 -30.630 1.00 74.25 211 ALA A N 1
ATOM 1637 C CA . ALA A 1 211 ? -0.620 -3.605 -29.746 1.00 74.25 211 ALA A CA 1
ATOM 1638 C C . ALA A 1 211 ? -0.299 -2.621 -28.617 1.00 74.25 211 ALA A C 1
ATOM 1640 O O . ALA A 1 211 ? -0.521 -1.416 -28.768 1.00 74.25 211 ALA A O 1
ATOM 1641 N N . PHE A 1 212 ? 0.247 -3.117 -27.507 1.00 79.12 212 PHE A N 1
ATOM 1642 C CA . PHE A 1 212 ? 0.658 -2.277 -26.382 1.00 79.12 212 PHE A CA 1
ATOM 1643 C C . PHE A 1 212 ? 2.131 -2.476 -26.035 1.00 79.12 212 PHE A C 1
ATOM 1645 O O . PHE A 1 212 ? 2.599 -3.603 -25.908 1.00 79.12 212 PHE A O 1
ATOM 1652 N N . ILE A 1 213 ? 2.866 -1.386 -25.832 1.00 80.88 213 ILE A N 1
ATOM 1653 C CA . ILE A 1 213 ? 4.237 -1.438 -25.321 1.00 80.88 213 ILE A CA 1
ATOM 1654 C C . ILE A 1 213 ? 4.210 -0.946 -23.878 1.00 80.88 213 ILE A C 1
ATOM 1656 O O . ILE A 1 213 ? 3.770 0.172 -23.614 1.00 80.88 213 ILE A O 1
ATOM 1660 N N . THR A 1 214 ? 4.654 -1.769 -22.932 1.00 80.88 214 THR A N 1
ATOM 1661 C CA . THR A 1 214 ? 4.622 -1.422 -21.504 1.00 80.88 214 THR A CA 1
ATOM 1662 C C . THR A 1 214 ? 5.759 -2.086 -20.744 1.00 80.88 214 THR A C 1
ATOM 1664 O O . THR A 1 214 ? 6.284 -3.119 -21.136 1.00 80.88 214 THR A O 1
ATOM 1667 N N . HIS A 1 215 ? 6.130 -1.512 -19.608 1.00 79.06 215 HIS A N 1
ATOM 1668 C CA . HIS A 1 215 ? 7.094 -2.105 -18.691 1.00 79.06 215 HIS A CA 1
ATOM 1669 C C . HIS A 1 215 ? 6.619 -3.401 -18.004 1.00 79.06 215 HIS A C 1
ATOM 1671 O O . HIS A 1 215 ? 7.422 -4.071 -17.371 1.00 79.06 215 HIS A O 1
ATOM 1677 N N . GLY A 1 216 ? 5.338 -3.777 -18.107 1.00 72.50 216 GLY A N 1
ATOM 1678 C CA . GLY A 1 216 ? 4.828 -5.027 -17.523 1.00 72.50 216 GLY A CA 1
ATOM 1679 C C . GLY A 1 216 ? 4.453 -4.940 -16.038 1.00 72.50 216 GLY A C 1
ATOM 1680 O O . GLY A 1 216 ? 4.474 -5.950 -15.332 1.00 72.50 216 GLY A O 1
ATOM 1681 N N . GLY A 1 217 ? 4.105 -3.748 -15.546 1.00 71.38 217 GLY A N 1
ATOM 1682 C CA . GLY A 1 217 ? 3.462 -3.604 -14.236 1.00 71.38 217 GLY A CA 1
ATOM 1683 C C . GLY A 1 217 ? 2.119 -4.348 -14.175 1.00 71.38 217 GLY A C 1
ATOM 1684 O O . GLY A 1 217 ? 1.467 -4.529 -15.206 1.00 71.38 217 GLY A O 1
ATOM 1685 N N . LEU A 1 218 ? 1.693 -4.760 -12.973 1.00 67.12 218 LEU A N 1
ATOM 1686 C CA . LEU A 1 218 ? 0.509 -5.612 -12.777 1.00 67.12 218 LEU A CA 1
ATOM 1687 C C . LEU A 1 218 ? -0.740 -5.079 -13.482 1.00 67.12 218 LEU A C 1
ATOM 1689 O O . LEU A 1 218 ? -1.365 -5.815 -14.232 1.00 67.12 218 LEU A O 1
ATOM 1693 N N . GLY A 1 219 ? -1.071 -3.797 -13.295 1.00 64.19 219 GLY A N 1
ATOM 1694 C CA . GLY A 1 219 ? -2.255 -3.196 -13.917 1.00 64.19 219 GLY A CA 1
ATOM 1695 C C . GLY A 1 219 ? -2.251 -3.348 -15.440 1.00 64.19 219 GLY A C 1
ATOM 1696 O O . GLY A 1 219 ? -3.231 -3.802 -16.017 1.00 64.19 219 GLY A O 1
ATOM 1697 N N . SER A 1 220 ? -1.111 -3.081 -16.086 1.00 67.31 220 SER A N 1
ATOM 1698 C CA . SER A 1 220 ? -0.974 -3.250 -17.536 1.00 67.31 220 SER A CA 1
ATOM 1699 C C . SER A 1 220 ? -1.084 -4.708 -17.978 1.00 67.31 220 SER A C 1
ATOM 1701 O O . SER A 1 220 ? -1.661 -4.975 -19.024 1.00 67.31 220 SER A O 1
ATOM 1703 N N . ILE A 1 221 ? -0.532 -5.647 -17.209 1.00 73.12 221 ILE A N 1
ATOM 1704 C CA . ILE A 1 221 ? -0.578 -7.081 -17.528 1.00 73.12 221 ILE A CA 1
ATOM 1705 C C . ILE A 1 221 ? -1.992 -7.627 -17.367 1.00 73.12 221 ILE A C 1
ATOM 1707 O O . ILE A 1 221 ? -2.457 -8.368 -18.227 1.00 73.12 221 ILE A O 1
ATOM 1711 N N . THR A 1 222 ? -2.694 -7.207 -16.317 1.00 69.38 222 THR A N 1
ATOM 1712 C CA . THR A 1 222 ? -4.106 -7.516 -16.112 1.00 69.38 222 THR A CA 1
ATOM 1713 C C . THR A 1 222 ? -4.927 -6.974 -17.275 1.00 69.38 222 THR A C 1
ATOM 1715 O O . THR A 1 222 ? -5.608 -7.742 -17.945 1.00 69.38 222 THR A O 1
ATOM 1718 N N . GLU A 1 223 ? -4.816 -5.684 -17.602 1.00 65.44 223 GLU A N 1
ATOM 1719 C CA . GLU A 1 223 ? -5.565 -5.110 -18.725 1.00 65.44 223 GLU A CA 1
ATOM 1720 C C . GLU A 1 223 ? -5.237 -5.784 -20.067 1.00 65.44 223 GLU A C 1
ATOM 1722 O O . GLU A 1 223 ? -6.138 -5.983 -20.878 1.00 65.44 223 GLU A O 1
ATOM 1727 N N . LEU A 1 224 ? -3.985 -6.197 -20.291 1.00 70.75 224 LEU A N 1
ATOM 1728 C CA . LEU A 1 224 ? -3.583 -6.955 -21.478 1.00 70.75 224 LEU A CA 1
ATOM 1729 C C . LEU A 1 224 ? -4.207 -8.347 -21.541 1.00 70.75 224 LEU A C 1
ATOM 1731 O O . LEU A 1 224 ? -4.723 -8.731 -22.591 1.00 70.75 224 LEU A O 1
ATOM 1735 N N . ALA A 1 225 ? -4.195 -9.078 -20.426 1.00 72.06 225 ALA A N 1
ATOM 1736 C CA . ALA A 1 225 ? -4.834 -10.384 -20.324 1.00 72.06 225 ALA A CA 1
ATOM 1737 C C . ALA A 1 225 ? -6.345 -10.288 -20.601 1.00 72.06 225 ALA A C 1
ATOM 1739 O O . ALA A 1 225 ? -6.899 -11.137 -21.294 1.00 72.06 225 ALA A O 1
ATOM 1740 N N . TYR A 1 226 ? -6.991 -9.214 -20.137 1.00 69.12 226 TYR A N 1
ATOM 1741 C CA . TYR A 1 226 ? -8.412 -8.952 -20.381 1.00 69.12 226 TYR A CA 1
ATOM 1742 C C . TYR A 1 226 ? -8.720 -8.483 -21.810 1.00 69.12 226 TYR A C 1
ATOM 1744 O O . TYR A 1 226 ? -9.723 -8.896 -22.395 1.00 69.12 226 TYR A O 1
ATOM 1752 N N . ALA A 1 227 ? -7.902 -7.591 -22.374 1.00 70.75 227 ALA A N 1
ATOM 1753 C CA . ALA A 1 227 ? -8.127 -7.030 -23.705 1.00 70.75 227 ALA A CA 1
ATOM 1754 C C . ALA A 1 227 ? -7.749 -8.008 -24.830 1.00 70.75 227 ALA A C 1
ATOM 1756 O O . ALA A 1 227 ? -8.188 -7.827 -25.966 1.00 70.75 227 ALA A O 1
ATOM 1757 N N . GLY A 1 228 ? -6.924 -9.018 -24.532 1.00 74.75 228 GLY A N 1
ATOM 1758 C CA . GLY A 1 228 ? -6.428 -9.983 -25.513 1.00 74.75 228 GLY A CA 1
ATOM 1759 C C . GLY A 1 228 ? -5.545 -9.348 -26.590 1.00 74.75 228 GLY A C 1
ATOM 1760 O O . GLY A 1 228 ? -5.388 -9.915 -27.670 1.00 74.75 228 GLY A O 1
ATOM 1761 N N . LYS A 1 229 ? -5.004 -8.151 -26.331 1.00 74.00 229 LYS A N 1
ATOM 1762 C CA . LYS A 1 229 ? -4.135 -7.431 -27.267 1.00 74.00 229 LYS A CA 1
ATOM 1763 C C . LYS A 1 229 ? -2.696 -7.934 -27.123 1.00 74.00 229 LYS A C 1
ATOM 1765 O O . LYS A 1 229 ? -2.243 -8.119 -25.994 1.00 74.00 229 LYS A O 1
ATOM 1770 N N . PRO A 1 230 ? -1.960 -8.128 -28.228 1.00 81.56 230 PRO A N 1
ATOM 1771 C CA . PRO A 1 230 ? -0.546 -8.467 -28.157 1.00 81.56 230 PRO A CA 1
ATOM 1772 C C . PRO A 1 230 ? 0.263 -7.308 -27.560 1.00 81.56 230 PRO A C 1
ATOM 1774 O O . PRO A 1 230 ? -0.080 -6.133 -27.738 1.00 81.56 230 PRO A O 1
ATOM 1777 N N . ALA A 1 231 ? 1.357 -7.630 -26.869 1.00 83.75 231 ALA A N 1
ATOM 1778 C CA . ALA A 1 231 ? 2.211 -6.625 -26.246 1.00 83.75 231 ALA A CA 1
ATOM 1779 C C . ALA A 1 231 ? 3.711 -6.847 -26.450 1.00 83.75 231 AL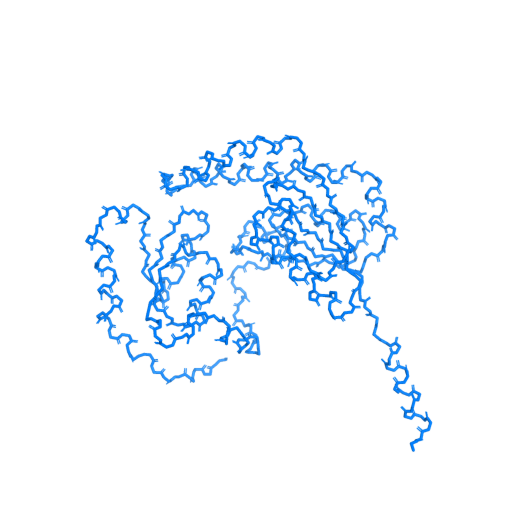A A C 1
ATOM 1781 O O . ALA A 1 231 ? 4.181 -7.979 -26.513 1.00 83.75 231 ALA A O 1
ATOM 1782 N N . VAL A 1 232 ? 4.468 -5.748 -26.463 1.00 84.50 232 VAL A N 1
ATOM 1783 C CA . VAL A 1 232 ? 5.917 -5.763 -26.221 1.00 84.50 232 VAL A CA 1
ATOM 1784 C C . VAL A 1 232 ? 6.151 -5.320 -24.784 1.00 84.50 232 VAL A C 1
ATOM 1786 O O . VAL A 1 232 ? 5.807 -4.202 -24.396 1.00 84.50 232 VAL A O 1
ATOM 1789 N N . LEU A 1 233 ? 6.729 -6.200 -23.981 1.00 85.81 233 LEU A N 1
ATOM 1790 C CA . LEU A 1 233 ? 6.984 -5.955 -22.573 1.00 85.81 233 LEU A CA 1
ATOM 1791 C C . LEU A 1 233 ? 8.453 -5.652 -22.355 1.00 85.81 233 LEU A C 1
ATOM 1793 O O . LEU A 1 233 ? 9.310 -6.414 -22.792 1.00 85.81 233 LEU A O 1
ATOM 1797 N N . ILE A 1 234 ? 8.735 -4.552 -21.663 1.00 84.81 234 ILE A N 1
ATOM 1798 C CA . ILE A 1 234 ? 10.100 -4.076 -21.426 1.00 84.81 234 ILE A CA 1
ATOM 1799 C C . ILE A 1 234 ? 10.321 -3.907 -19.924 1.00 84.81 234 ILE A C 1
ATOM 1801 O O . ILE A 1 234 ? 10.241 -2.787 -19.413 1.00 84.81 234 ILE A O 1
ATOM 1805 N N . PRO A 1 235 ? 10.553 -5.010 -19.189 1.00 80.81 235 PRO A N 1
ATOM 1806 C CA . PRO A 1 235 ? 10.714 -4.967 -17.748 1.00 80.81 235 PRO A CA 1
ATOM 1807 C C . PRO A 1 235 ? 11.855 -4.046 -17.339 1.00 80.81 235 PRO A C 1
ATOM 1809 O O . PRO A 1 235 ? 12.979 -4.146 -17.842 1.00 80.81 235 PRO A O 1
ATOM 1812 N N . LEU A 1 236 ? 11.574 -3.166 -16.386 1.00 73.44 236 LEU A N 1
ATOM 1813 C CA . LEU A 1 236 ? 12.556 -2.228 -15.862 1.00 73.44 236 LEU A CA 1
ATOM 1814 C C . LEU A 1 236 ? 13.151 -2.733 -14.546 1.00 73.44 236 LEU A C 1
ATOM 1816 O O . LEU A 1 236 ? 14.369 -2.660 -14.365 1.00 73.44 236 LEU A O 1
ATOM 1820 N N . PHE A 1 237 ? 12.313 -3.262 -13.647 1.00 68.00 237 PHE A N 1
ATOM 1821 C CA . PHE A 1 237 ? 12.709 -3.741 -12.318 1.00 68.00 237 PHE A CA 1
ATOM 1822 C C . PHE A 1 237 ? 11.602 -4.560 -11.635 1.00 68.00 237 PHE A C 1
ATOM 1824 O O . PHE A 1 237 ? 10.458 -4.583 -12.086 1.00 68.00 237 PHE A O 1
ATOM 1831 N N . GLY A 1 238 ? 11.949 -5.187 -10.508 1.00 71.56 238 GLY A N 1
ATOM 1832 C CA . GLY A 1 238 ? 10.99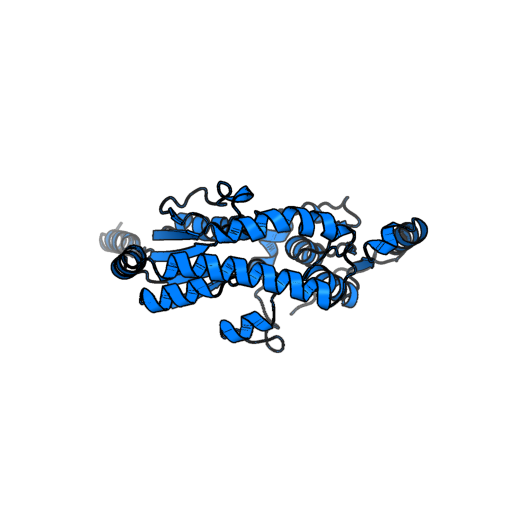2 -5.865 -9.639 1.00 71.56 238 GLY A CA 1
ATOM 1833 C C . GLY A 1 238 ? 10.337 -7.078 -10.299 1.00 71.56 238 GLY A C 1
ATOM 1834 O O . GLY A 1 238 ? 10.991 -7.891 -10.954 1.00 71.56 238 GLY A O 1
ATOM 1835 N N . ASP A 1 239 ? 9.030 -7.186 -10.111 1.00 67.81 239 ASP A N 1
ATOM 1836 C CA . ASP A 1 239 ? 8.171 -8.278 -10.569 1.00 67.81 239 ASP A CA 1
ATOM 1837 C C . ASP A 1 239 ? 7.839 -8.229 -12.070 1.00 67.81 239 ASP A C 1
ATOM 1839 O O . ASP A 1 239 ? 7.461 -9.244 -12.651 1.00 67.81 239 ASP A O 1
ATOM 1843 N N . GLN A 1 240 ? 8.067 -7.095 -12.735 1.00 77.38 240 GLN A N 1
ATOM 1844 C CA . GLN A 1 240 ? 7.763 -6.867 -14.153 1.00 77.38 240 GLN A CA 1
ATOM 1845 C C . GLN A 1 240 ? 8.329 -7.942 -15.091 1.00 77.38 240 GLN A C 1
ATOM 1847 O O . GLN A 1 240 ? 7.690 -8.312 -16.075 1.00 77.38 240 GLN A O 1
ATOM 1852 N N . SER A 1 241 ? 9.513 -8.484 -14.776 1.00 77.44 241 SER A N 1
ATOM 1853 C CA . SER A 1 241 ? 10.127 -9.553 -15.578 1.00 77.44 241 SER A CA 1
ATOM 1854 C C . SER A 1 241 ? 9.339 -10.856 -15.472 1.00 77.44 241 SER A C 1
ATOM 1856 O O . SER A 1 241 ? 9.093 -11.515 -16.479 1.00 77.44 241 SER A O 1
ATOM 1858 N N . ARG A 1 242 ? 8.893 -11.210 -14.260 1.00 73.75 242 ARG A N 1
ATOM 1859 C CA . ARG A 1 242 ? 8.052 -12.389 -14.021 1.00 73.75 242 ARG A CA 1
ATOM 1860 C C . ARG A 1 242 ? 6.690 -12.211 -14.682 1.00 73.75 242 ARG A C 1
ATOM 1862 O O . ARG A 1 242 ? 6.232 -13.129 -15.358 1.00 73.75 242 ARG A O 1
ATOM 1869 N N . ASN A 1 243 ? 6.088 -11.031 -14.546 1.00 75.94 243 ASN A N 1
ATOM 1870 C CA . ASN A 1 243 ? 4.789 -10.729 -15.143 1.00 75.94 243 ASN A CA 1
ATOM 1871 C C . ASN A 1 243 ? 4.847 -10.839 -16.662 1.00 75.94 243 ASN A C 1
ATOM 1873 O O . ASN A 1 243 ? 3.980 -11.454 -17.283 1.00 75.94 243 ASN A O 1
ATOM 1877 N N . GLY A 1 244 ? 5.898 -10.272 -17.258 1.00 78.69 244 GLY A N 1
ATOM 1878 C CA . GLY A 1 244 ? 6.046 -10.306 -18.697 1.00 78.69 244 GLY A CA 1
ATOM 1879 C C . GLY A 1 244 ? 6.323 -11.695 -19.234 1.00 78.69 244 GLY A C 1
ATOM 1880 O O . GLY A 1 244 ? 5.698 -12.090 -20.213 1.00 78.69 244 GLY A O 1
ATOM 1881 N N . LEU A 1 245 ? 7.167 -12.476 -18.558 1.00 80.31 245 LEU A N 1
ATOM 1882 C CA . LEU A 1 245 ? 7.409 -13.871 -18.925 1.00 80.31 245 LEU A CA 1
ATOM 1883 C C . LEU A 1 245 ? 6.160 -14.743 -18.770 1.00 80.31 245 LEU A C 1
ATOM 1885 O O . LEU A 1 245 ? 5.962 -15.651 -19.572 1.00 80.31 245 LEU A O 1
ATOM 1889 N N . MET A 1 246 ? 5.306 -14.472 -17.781 1.00 82.06 246 MET A N 1
ATOM 1890 C CA . MET A 1 246 ? 4.018 -15.152 -17.642 1.00 82.06 246 MET A CA 1
ATOM 1891 C C . MET A 1 246 ? 3.131 -14.881 -18.863 1.00 82.06 246 MET A C 1
ATOM 1893 O O . MET A 1 246 ? 2.706 -15.828 -19.521 1.00 82.06 246 MET A O 1
ATOM 1897 N N . LEU A 1 247 ? 2.939 -13.613 -19.246 1.00 76.88 247 LEU A N 1
ATOM 1898 C CA . LEU A 1 247 ? 2.109 -13.278 -20.408 1.00 76.88 247 LEU A CA 1
ATOM 1899 C C . LEU A 1 247 ? 2.712 -13.798 -21.729 1.00 76.88 247 LEU A C 1
ATOM 1901 O O . LEU A 1 247 ? 1.979 -14.278 -22.597 1.00 76.88 247 LEU A O 1
ATOM 1905 N N . ALA A 1 248 ? 4.043 -13.776 -21.863 1.00 79.31 248 ALA A N 1
ATOM 1906 C CA . ALA A 1 248 ? 4.756 -14.358 -23.004 1.00 79.31 248 ALA A CA 1
ATOM 1907 C C . ALA A 1 248 ? 4.542 -15.874 -23.124 1.00 79.31 248 ALA A C 1
ATOM 1909 O O . ALA A 1 248 ? 4.303 -16.368 -24.223 1.00 79.31 248 ALA A O 1
ATOM 1910 N N . ARG A 1 249 ? 4.563 -16.619 -22.008 1.00 75.31 249 ARG A N 1
ATOM 1911 C CA . ARG A 1 249 ? 4.317 -18.076 -22.000 1.00 75.31 249 ARG A CA 1
ATOM 1912 C C . ARG A 1 249 ? 2.939 -18.455 -22.540 1.00 75.31 249 ARG A C 1
ATOM 1914 O O . ARG A 1 249 ? 2.797 -19.528 -23.114 1.00 75.31 249 ARG A O 1
ATOM 1921 N N . HIS A 1 250 ? 1.950 -17.578 -22.395 1.00 75.12 250 HIS A N 1
ATOM 1922 C CA . HIS A 1 250 ? 0.604 -17.769 -22.942 1.00 75.12 250 HIS A CA 1
ATOM 1923 C C . HIS A 1 250 ? 0.428 -17.185 -24.357 1.00 75.12 250 HIS A C 1
ATOM 1925 O O . HIS A 1 250 ? -0.689 -17.144 -24.879 1.00 75.12 250 HIS A O 1
ATOM 1931 N N . GLY A 1 251 ? 1.518 -16.741 -24.993 1.00 75.19 251 GLY A N 1
ATOM 1932 C CA . GLY A 1 251 ? 1.517 -16.180 -26.345 1.00 75.19 251 GLY A CA 1
ATOM 1933 C C . GLY A 1 251 ? 0.917 -14.774 -26.439 1.00 75.19 251 GLY A C 1
ATOM 1934 O O . GLY A 1 251 ? 0.581 -14.330 -27.536 1.00 75.19 251 GLY A O 1
ATOM 1935 N N . GLY A 1 252 ? 0.751 -14.078 -25.309 1.00 75.62 252 GLY A N 1
ATOM 1936 C CA . GLY A 1 252 ? 0.167 -12.735 -25.247 1.00 75.62 252 GLY A CA 1
ATOM 1937 C C . GLY A 1 252 ? 1.182 -11.598 -25.394 1.00 75.62 252 GLY A C 1
ATOM 1938 O O . GLY A 1 252 ? 0.784 -10.449 -25.580 1.00 75.62 252 GLY A O 1
ATOM 1939 N N . ALA A 1 253 ? 2.485 -11.886 -25.312 1.00 84.75 253 ALA A N 1
ATOM 1940 C CA . ALA A 1 253 ? 3.517 -10.856 -25.347 1.00 84.75 253 ALA A CA 1
ATOM 1941 C C . ALA A 1 253 ? 4.873 -11.339 -25.876 1.00 84.75 253 ALA A C 1
ATOM 1943 O O . ALA A 1 253 ? 5.217 -12.512 -25.756 1.00 84.75 253 ALA A O 1
ATOM 1944 N N . ILE A 1 254 ? 5.665 -10.394 -26.380 1.00 85.94 254 ILE A N 1
ATOM 1945 C CA . ILE A 1 254 ? 7.108 -10.513 -26.607 1.00 85.94 254 ILE A CA 1
ATOM 1946 C C . ILE A 1 254 ? 7.804 -9.750 -25.479 1.00 85.94 254 ILE A C 1
ATOM 1948 O O . ILE A 1 254 ? 7.434 -8.614 -25.187 1.00 85.94 254 ILE A O 1
ATOM 1952 N N . VAL A 1 255 ? 8.802 -10.350 -24.829 1.00 87.62 255 VAL A N 1
ATOM 1953 C CA . VAL A 1 255 ? 9.550 -9.701 -23.740 1.00 87.62 255 VAL A CA 1
ATOM 1954 C C . VAL A 1 255 ? 10.919 -9.273 -24.253 1.00 87.62 255 VAL A C 1
ATOM 1956 O O . VAL A 1 255 ? 11.715 -10.116 -24.658 1.00 87.62 255 VAL A O 1
ATOM 1959 N N . LEU A 1 256 ? 11.204 -7.975 -24.193 1.00 83.81 256 LEU A N 1
ATOM 1960 C CA . LEU A 1 256 ? 12.515 -7.404 -24.480 1.00 83.81 256 LEU A CA 1
ATOM 1961 C C . LEU A 1 256 ? 13.171 -6.934 -23.186 1.00 83.81 256 LEU A C 1
ATOM 1963 O O . LEU A 1 256 ? 12.532 -6.342 -22.318 1.00 83.81 256 LEU A O 1
ATOM 1967 N N . SER A 1 257 ? 14.476 -7.148 -23.060 1.00 82.94 257 SER A N 1
ATOM 1968 C CA . SER A 1 257 ? 15.252 -6.460 -22.036 1.00 82.94 257 SER A CA 1
ATOM 1969 C C . SER A 1 257 ? 15.323 -4.974 -22.372 1.00 82.94 257 SER A C 1
ATOM 1971 O O . SER A 1 257 ? 15.411 -4.584 -23.534 1.00 82.94 257 SER A O 1
ATOM 1973 N N . LYS A 1 258 ? 15.411 -4.113 -21.359 1.00 76.88 258 LYS A N 1
ATOM 1974 C CA . LYS A 1 258 ? 15.727 -2.692 -21.575 1.00 76.88 258 LYS A CA 1
ATOM 1975 C C . LYS A 1 258 ? 17.029 -2.465 -22.355 1.00 76.88 258 LYS A C 1
ATOM 1977 O O . LYS A 1 258 ? 17.181 -1.436 -22.998 1.00 76.88 258 LYS A O 1
ATOM 1982 N N . HIS A 1 259 ? 17.969 -3.416 -22.312 1.00 76.81 259 HIS A N 1
ATOM 1983 C CA . HIS A 1 259 ? 19.199 -3.350 -23.104 1.00 76.81 259 HIS A CA 1
ATOM 1984 C C . HIS A 1 259 ? 18.957 -3.642 -24.590 1.00 76.81 259 HIS A C 1
ATOM 1986 O O . HIS A 1 259 ? 19.705 -3.143 -25.423 1.00 76.81 259 HIS A O 1
ATOM 1992 N N . ASP A 1 260 ? 17.903 -4.388 -24.931 1.00 79.94 260 ASP A N 1
ATOM 1993 C CA . ASP A 1 260 ? 17.533 -4.661 -26.322 1.00 79.94 260 ASP A CA 1
ATOM 1994 C C . ASP A 1 260 ? 16.994 -3.410 -27.022 1.00 79.94 260 ASP A C 1
ATOM 1996 O O . ASP A 1 260 ? 17.109 -3.302 -28.236 1.00 79.94 260 ASP A O 1
ATOM 2000 N N . LEU A 1 261 ? 16.497 -2.420 -26.269 1.00 74.44 261 LEU A N 1
ATOM 2001 C CA . LEU A 1 261 ? 16.122 -1.112 -26.815 1.00 74.44 261 LEU A CA 1
ATOM 2002 C C . LEU A 1 261 ? 17.308 -0.294 -27.343 1.00 74.44 261 LEU A C 1
ATOM 2004 O O . LEU A 1 261 ? 17.095 0.663 -28.083 1.00 74.44 261 LEU A O 1
ATOM 2008 N N . LEU A 1 262 ? 18.544 -0.645 -26.975 1.00 75.44 262 LEU A N 1
ATOM 2009 C CA . LEU A 1 262 ? 19.741 -0.019 -27.545 1.00 75.44 262 LEU A CA 1
ATOM 2010 C C . LEU A 1 262 ? 19.992 -0.469 -28.991 1.00 75.44 262 LEU A C 1
ATOM 2012 O O . LEU A 1 262 ? 20.773 0.171 -29.691 1.00 75.44 262 LEU A O 1
ATOM 2016 N N . ASP A 1 263 ? 19.336 -1.546 -29.430 1.00 80.94 263 ASP A N 1
ATOM 2017 C CA . ASP A 1 263 ? 19.401 -2.075 -30.786 1.00 80.94 263 ASP A CA 1
ATOM 2018 C C . ASP A 1 263 ? 18.052 -1.862 -31.504 1.00 80.94 263 ASP A C 1
ATOM 2020 O O . ASP A 1 263 ? 17.098 -2.623 -31.297 1.00 80.94 263 ASP A O 1
ATOM 2024 N N . PRO A 1 264 ? 17.949 -0.850 -32.386 1.00 77.94 264 PRO A N 1
ATOM 2025 C CA . PRO A 1 264 ? 16.724 -0.572 -33.130 1.00 77.94 264 PRO A CA 1
ATOM 2026 C C . PRO A 1 264 ? 16.211 -1.764 -33.949 1.00 77.94 264 PRO A C 1
ATOM 2028 O O . PRO A 1 264 ? 15.004 -1.862 -34.183 1.00 77.94 264 PRO A O 1
ATOM 2031 N N . ALA A 1 265 ? 17.090 -2.682 -34.372 1.00 81.06 265 ALA A N 1
ATOM 2032 C CA . ALA A 1 265 ? 16.694 -3.849 -35.152 1.00 81.06 265 ALA A CA 1
ATOM 2033 C C . ALA A 1 265 ? 15.849 -4.830 -34.326 1.00 81.06 265 ALA A C 1
ATOM 2035 O O . ALA A 1 265 ? 14.879 -5.381 -34.847 1.00 81.06 265 ALA A O 1
ATOM 2036 N N . LYS A 1 266 ? 16.149 -4.999 -33.031 1.00 80.31 266 LYS A N 1
ATOM 2037 C CA . LYS A 1 266 ? 15.390 -5.894 -32.141 1.00 80.31 266 LYS A CA 1
ATOM 2038 C C . LYS A 1 266 ? 13.981 -5.390 -31.869 1.00 80.31 266 LYS A C 1
ATOM 2040 O O . LYS A 1 266 ? 13.026 -6.168 -31.911 1.00 80.31 266 LYS A O 1
ATOM 2045 N N . LEU A 1 267 ? 13.838 -4.087 -31.618 1.00 76.25 267 LEU A N 1
ATOM 2046 C CA . LEU A 1 267 ? 12.518 -3.484 -31.442 1.00 76.25 267 LEU A CA 1
ATOM 2047 C C . LEU A 1 267 ? 11.708 -3.568 -32.739 1.00 76.25 267 LEU A C 1
ATOM 2049 O O . LEU A 1 267 ? 10.543 -3.959 -32.702 1.00 76.25 267 LEU A O 1
ATOM 2053 N N . LYS A 1 268 ? 12.335 -3.259 -33.883 1.00 78.75 268 LYS A N 1
ATOM 2054 C CA . LYS A 1 268 ? 11.702 -3.367 -35.200 1.00 78.75 268 LYS A CA 1
ATOM 2055 C C . LYS A 1 268 ? 11.194 -4.787 -35.463 1.00 78.75 268 LYS A C 1
ATOM 2057 O O . LYS A 1 268 ? 10.016 -4.937 -35.759 1.00 78.75 268 LYS A O 1
ATOM 2062 N N . HIS A 1 269 ? 12.036 -5.802 -35.275 1.00 84.56 269 HIS A N 1
ATOM 2063 C CA . HIS A 1 269 ? 11.654 -7.204 -35.460 1.00 84.56 269 HIS A CA 1
ATOM 2064 C C . HIS A 1 269 ? 10.479 -7.606 -34.560 1.00 84.56 269 HIS A C 1
ATOM 2066 O O . HIS A 1 269 ? 9.540 -8.241 -35.019 1.00 84.56 269 HIS A O 1
ATOM 2072 N N . SER A 1 270 ? 10.497 -7.205 -33.285 1.00 80.62 270 SER A N 1
ATOM 2073 C CA . SER A 1 270 ? 9.420 -7.536 -32.336 1.00 80.62 270 SER A CA 1
ATOM 2074 C C . SER A 1 270 ? 8.082 -6.902 -32.723 1.00 80.62 270 SER A C 1
ATOM 2076 O O . SER A 1 270 ? 7.023 -7.493 -32.534 1.00 80.62 270 SER A O 1
ATOM 2078 N N . LEU A 1 271 ? 8.117 -5.684 -33.270 1.00 78.31 271 LEU A N 1
ATOM 2079 C CA . LEU A 1 271 ? 6.923 -5.021 -33.785 1.00 78.31 271 LEU A CA 1
ATOM 2080 C C . LEU A 1 271 ? 6.446 -5.662 -35.087 1.00 78.31 271 LEU A C 1
ATOM 2082 O O . LEU A 1 271 ? 5.253 -5.903 -35.226 1.00 78.31 271 LEU A O 1
ATOM 2086 N N . GLU A 1 272 ? 7.360 -5.963 -36.011 1.00 81.94 272 GLU A N 1
ATOM 2087 C CA . GLU A 1 272 ? 7.043 -6.690 -37.241 1.00 81.94 272 GLU A CA 1
ATOM 2088 C C . GLU A 1 272 ? 6.379 -8.024 -36.909 1.00 81.94 272 GLU A C 1
ATOM 2090 O O . GLU A 1 272 ? 5.286 -8.256 -37.400 1.00 81.94 272 GLU A O 1
ATOM 2095 N N . GLU A 1 273 ? 6.926 -8.808 -35.977 1.00 81.62 273 GLU A N 1
ATOM 2096 C CA . GLU A 1 273 ? 6.328 -10.058 -35.498 1.00 81.62 273 GLU A CA 1
ATOM 2097 C C . GLU A 1 273 ? 4.892 -9.852 -34.996 1.00 81.62 273 GLU A C 1
ATOM 2099 O O . GLU A 1 273 ? 3.995 -10.580 -35.397 1.00 81.62 273 GLU A O 1
ATOM 2104 N N . ILE A 1 274 ? 4.616 -8.816 -34.199 1.00 78.88 274 ILE A N 1
ATOM 2105 C CA . ILE A 1 274 ? 3.245 -8.520 -33.749 1.00 78.88 274 ILE A CA 1
ATOM 2106 C C . ILE A 1 274 ? 2.312 -8.131 -34.908 1.00 78.88 274 ILE A C 1
ATOM 2108 O O . ILE A 1 274 ? 1.122 -8.442 -34.856 1.00 78.88 274 ILE A O 1
ATOM 2112 N N . PHE A 1 275 ? 2.819 -7.444 -35.935 1.00 73.19 275 PHE A N 1
ATOM 2113 C CA . PHE A 1 275 ? 2.015 -6.953 -37.059 1.00 73.19 275 PHE A CA 1
ATOM 2114 C C . PHE A 1 275 ? 1.865 -7.955 -38.215 1.00 73.19 275 PHE A C 1
ATOM 2116 O O . PHE A 1 275 ? 0.889 -7.853 -38.960 1.00 73.19 275 PHE A O 1
ATOM 2123 N N . THR A 1 276 ? 2.805 -8.888 -38.386 1.00 71.38 276 THR A N 1
ATOM 2124 C CA . THR A 1 276 ? 2.803 -9.909 -39.448 1.00 71.38 276 THR A CA 1
ATOM 2125 C C . THR A 1 276 ? 2.294 -11.262 -38.987 1.00 71.38 276 THR A C 1
ATOM 2127 O O . THR A 1 276 ? 1.898 -12.064 -39.825 1.00 71.38 276 THR A O 1
ATOM 2130 N N . ASP A 1 277 ? 2.325 -11.543 -37.685 1.00 56.31 277 ASP A N 1
ATOM 2131 C CA . ASP A 1 277 ? 1.747 -12.765 -37.145 1.00 56.31 277 ASP A CA 1
ATOM 2132 C C . ASP A 1 277 ? 0.226 -12.729 -37.358 1.00 56.31 277 ASP A C 1
ATOM 2134 O O . ASP A 1 277 ? -0.471 -11.827 -36.881 1.00 56.31 277 ASP A O 1
ATOM 2138 N N . ASP A 1 278 ? -0.284 -13.712 -38.100 1.00 49.38 278 ASP A N 1
ATOM 2139 C CA . ASP A 1 278 ? -1.691 -13.930 -38.460 1.00 49.38 278 ASP A CA 1
ATOM 2140 C C . ASP A 1 278 ? -2.568 -14.285 -37.230 1.00 49.38 278 ASP A C 1
ATOM 2142 O O . ASP A 1 278 ? -3.534 -15.044 -37.300 1.00 49.38 278 ASP A O 1
ATOM 2146 N N . ARG A 1 279 ? -2.335 -13.650 -36.072 1.00 52.69 279 ARG A N 1
ATOM 2147 C CA . ARG A 1 279 ? -3.233 -13.634 -34.898 1.00 52.69 279 ARG A CA 1
ATOM 2148 C C . ARG A 1 279 ? -4.541 -12.861 -35.154 1.00 52.69 279 ARG A C 1
ATOM 2150 O O . ARG A 1 279 ? -5.247 -12.496 -34.216 1.00 52.69 279 ARG A O 1
ATOM 2157 N N . LYS A 1 280 ? -4.901 -12.650 -36.425 1.00 43.66 280 LYS A N 1
ATOM 2158 C CA . LYS A 1 280 ? -6.234 -12.233 -36.884 1.00 43.66 280 LYS A CA 1
ATOM 2159 C C . LYS A 1 280 ? -7.281 -13.353 -36.797 1.00 43.66 280 LYS A C 1
ATOM 2161 O O . LYS A 1 280 ? -8.463 -13.057 -36.927 1.00 43.66 280 LYS A O 1
ATOM 2166 N N . GLU A 1 281 ? -6.897 -14.592 -36.477 1.00 40.06 281 GLU A N 1
ATOM 2167 C CA . GLU A 1 281 ? -7.829 -15.682 -36.149 1.00 40.06 281 GLU A CA 1
ATOM 2168 C C . GLU A 1 281 ? -7.600 -16.275 -34.742 1.00 40.06 281 GLU A C 1
ATOM 2170 O O . GLU A 1 281 ? -7.252 -17.442 -34.585 1.00 40.06 281 GLU A O 1
ATOM 2175 N N . ARG A 1 282 ? -7.885 -15.524 -33.671 1.00 42.97 282 ARG A N 1
ATOM 2176 C CA . ARG A 1 282 ? -8.471 -16.158 -32.472 1.00 42.97 282 ARG A CA 1
ATOM 2177 C C . ARG A 1 282 ? -9.959 -15.845 -32.460 1.00 42.97 282 ARG A C 1
ATOM 2179 O O . ARG A 1 282 ? -10.420 -14.858 -31.900 1.00 42.97 282 ARG A O 1
ATOM 2186 N N . LYS A 1 283 ? -10.641 -16.695 -33.228 1.00 35.69 283 LYS A N 1
ATOM 2187 C CA . LYS A 1 283 ? -12.083 -16.830 -33.415 1.00 35.69 283 LYS A CA 1
ATOM 2188 C C . LYS A 1 283 ? -12.846 -16.698 -32.103 1.00 35.69 283 LYS A C 1
ATOM 2190 O O . LYS A 1 283 ? -12.424 -17.232 -31.079 1.00 35.69 283 LYS A O 1
ATOM 2195 N N . ASP A 1 284 ? -14.020 -16.085 -32.214 1.00 34.19 284 ASP A N 1
ATOM 2196 C CA . ASP A 1 284 ? -15.256 -16.564 -31.593 1.00 34.19 284 ASP A CA 1
ATOM 2197 C C . ASP A 1 284 ? -15.122 -17.973 -30.994 1.00 34.19 284 ASP A C 1
ATOM 2199 O O . ASP A 1 284 ? -15.205 -18.987 -31.680 1.00 34.19 284 ASP A O 1
ATOM 2203 N N . THR A 1 285 ? -14.864 -18.012 -29.697 1.00 31.27 285 THR A N 1
ATOM 2204 C CA . THR A 1 285 ? -15.091 -19.133 -28.784 1.00 31.27 285 THR A CA 1
ATOM 2205 C C . THR A 1 285 ? -15.285 -18.418 -27.446 1.00 31.27 285 THR A C 1
ATOM 2207 O O . THR A 1 285 ? -14.340 -17.903 -26.870 1.00 31.27 285 THR A O 1
ATOM 2210 N N . THR A 1 286 ? -16.498 -18.162 -26.947 1.00 34.69 286 THR A N 1
ATOM 2211 C CA . THR A 1 286 ? -17.371 -19.200 -26.371 1.00 34.69 286 THR A CA 1
ATOM 2212 C C . THR A 1 286 ? -16.597 -20.467 -26.010 1.00 34.69 286 THR A C 1
ATOM 2214 O O . THR A 1 286 ? -16.882 -21.558 -26.482 1.00 34.69 286 THR A O 1
ATOM 2217 N N . ALA A 1 287 ? -15.569 -20.307 -25.179 1.00 29.17 287 ALA A N 1
ATOM 2218 C CA . ALA A 1 287 ? -15.049 -21.391 -24.369 1.00 29.17 287 ALA A CA 1
ATOM 2219 C C . ALA A 1 287 ? -15.778 -21.316 -23.025 1.00 29.17 287 ALA A C 1
ATOM 2221 O O . ALA A 1 287 ? -15.426 -20.533 -22.150 1.00 29.17 287 ALA A O 1
ATOM 2222 N N . THR A 1 288 ? -16.851 -22.096 -22.930 1.00 29.38 288 THR A N 1
ATOM 2223 C CA . THR A 1 288 ? -17.384 -22.632 -21.677 1.00 29.38 288 THR A CA 1
ATOM 2224 C C . THR A 1 288 ? -16.249 -23.102 -20.772 1.00 29.38 288 THR A C 1
ATOM 2226 O O . THR A 1 288 ? -15.607 -24.087 -21.132 1.00 29.38 288 THR A O 1
ATOM 2229 N N . PHE A 1 289 ? -16.069 -22.446 -19.624 1.00 31.45 289 PHE A N 1
ATOM 2230 C CA . PHE A 1 289 ? -15.674 -23.032 -18.337 1.00 31.45 289 PHE A CA 1
ATOM 2231 C C . PHE A 1 289 ? -16.194 -22.153 -17.201 1.00 31.45 289 PHE A C 1
ATOM 2233 O O . PHE A 1 289 ? -16.025 -20.919 -17.301 1.00 31.45 289 PHE A O 1
#